Protein AF-A0AAJ0LDG7-F1 (afdb_monomer_lite)

Foldseek 3Di:
DVVVVVVVVVVVVVCVVVVVVPDPPVVVVVVVVVVVVVVPPPDDDDDDDDDDDPPPVVVVVVVVVVVVVVVVVVVVVVVVVVVVVVVVVVVVVVVVVVVVVVVVVVVVVVVVVVVVVVVVVVVVVVVVVVVVVVVVVVVVVVVVVVVPPPFQKWKDQPVQDQETHSDPPQPSCPPRPDMDIDGPVVSVVVPRDHDPSPD

Secondary structure (DSSP, 8-state):
-HHHHHHHHHHHHHHHHHHHHSS-HHHHHHHHHHHHHHHT-------------HHHHHHHHHHHHHHHHHHHHHHHHHHHHHHHHHHHHHHHHHHHHHHHHHHHHHHHHHHHHHHHHHHHHHHHHHHHHHHHHHHHHHHHHHHHHHHT--PPEEEE-TTT-SEEESSTT-GGGTT-S--EEEEHHHHHHTT-EE-TT--

Structure (mmCIF, N/CA/C/O backbone):
data_AF-A0AAJ0LDG7-F1
#
_entry.id   AF-A0AAJ0LDG7-F1
#
loop_
_atom_site.group_PDB
_atom_site.id
_atom_site.type_symbol
_atom_site.label_atom_id
_atom_site.label_alt_id
_atom_site.label_comp_id
_atom_site.label_asym_id
_atom_site.label_entity_id
_atom_site.label_seq_id
_atom_site.pdbx_PDB_ins_code
_atom_site.Cartn_x
_atom_site.Cartn_y
_atom_site.Cartn_z
_atom_site.occupancy
_atom_site.B_iso_or_equiv
_atom_site.auth_seq_id
_atom_site.auth_comp_id
_atom_site.auth_asym_id
_atom_site.auth_atom_id
_atom_site.pdbx_PDB_model_num
ATOM 1 N N . MET A 1 1 ? 41.766 9.014 -22.311 1.00 58.22 1 MET A N 1
ATOM 2 C CA . MET A 1 1 ? 42.727 9.410 -23.368 1.00 58.22 1 MET A CA 1
ATOM 3 C C . MET A 1 1 ? 42.114 9.631 -24.757 1.00 58.22 1 MET A C 1
ATOM 5 O O . MET A 1 1 ? 42.678 10.408 -25.512 1.00 58.22 1 MET A O 1
ATOM 9 N N . SER A 1 2 ? 40.955 9.052 -25.106 1.00 66.00 2 SER A N 1
ATOM 10 C CA . SER A 1 2 ? 40.401 9.176 -26.472 1.00 66.00 2 SER A CA 1
ATOM 11 C C . SER A 1 2 ? 39.744 10.529 -26.811 1.00 66.00 2 SER A C 1
ATOM 13 O O . SER A 1 2 ? 39.737 10.929 -27.970 1.00 66.00 2 SER A O 1
ATOM 15 N N . TYR A 1 3 ? 39.216 11.262 -25.822 1.00 67.06 3 TYR A N 1
ATOM 16 C CA . TYR A 1 3 ? 38.509 12.532 -26.063 1.00 67.06 3 TYR A CA 1
ATOM 17 C C . TYR A 1 3 ? 39.440 13.728 -26.307 1.00 67.06 3 TYR A C 1
ATOM 19 O O . TYR A 1 3 ? 39.071 14.655 -27.021 1.00 67.06 3 TYR A O 1
ATOM 27 N N . LEU A 1 4 ? 40.671 13.681 -25.786 1.00 63.28 4 LEU A N 1
ATOM 28 C CA . LEU A 1 4 ? 41.669 14.726 -26.026 1.00 63.28 4 LEU A CA 1
ATOM 29 C C . LEU A 1 4 ? 42.182 14.683 -27.475 1.00 63.28 4 LEU A C 1
ATOM 31 O O . LEU A 1 4 ? 42.276 15.721 -28.119 1.00 63.28 4 LEU A O 1
ATOM 35 N N . PHE A 1 5 ? 42.407 13.493 -28.040 1.00 60.84 5 PHE A N 1
ATOM 36 C CA . PHE A 1 5 ? 42.842 13.348 -29.436 1.00 60.84 5 PHE A CA 1
ATOM 37 C C . PHE A 1 5 ? 41.796 13.826 -30.455 1.00 60.84 5 PHE A C 1
ATOM 39 O O . PHE A 1 5 ? 42.147 14.468 -31.445 1.00 60.84 5 PHE A O 1
ATOM 46 N N . LEU A 1 6 ? 40.509 13.573 -30.197 1.00 60.91 6 LEU A N 1
ATOM 47 C CA . LEU A 1 6 ? 39.415 14.048 -31.052 1.00 60.91 6 LEU A CA 1
ATOM 48 C C . LEU A 1 6 ? 39.274 15.581 -31.016 1.00 60.91 6 LEU A C 1
ATOM 50 O O . LEU A 1 6 ? 39.004 16.191 -32.051 1.00 60.91 6 LEU A O 1
ATOM 54 N N . ALA A 1 7 ? 39.529 16.212 -29.865 1.00 62.94 7 ALA A N 1
ATOM 55 C CA . ALA A 1 7 ? 39.533 17.669 -29.738 1.00 62.94 7 ALA A CA 1
ATOM 56 C C . ALA A 1 7 ? 40.701 18.329 -30.503 1.00 62.94 7 ALA A C 1
ATOM 58 O O . ALA A 1 7 ? 40.502 19.344 -31.176 1.00 62.94 7 ALA A O 1
ATOM 59 N N . PHE A 1 8 ? 41.898 17.729 -30.481 1.00 62.69 8 PHE A N 1
ATOM 60 C CA . PHE A 1 8 ? 43.055 18.236 -31.234 1.00 62.69 8 PHE A CA 1
ATOM 61 C C . PHE A 1 8 ? 42.880 18.112 -32.757 1.00 62.69 8 PHE A C 1
ATOM 63 O O . PHE A 1 8 ? 43.176 19.059 -33.488 1.00 62.69 8 PHE A O 1
ATOM 70 N N . LEU A 1 9 ? 42.334 16.993 -33.245 1.00 66.44 9 LEU A N 1
ATOM 71 C CA . LEU A 1 9 ? 42.047 16.799 -34.675 1.00 66.44 9 LEU A CA 1
ATOM 72 C C . LEU A 1 9 ? 40.948 17.744 -35.184 1.00 66.44 9 LEU A C 1
ATOM 74 O O . LEU A 1 9 ? 41.062 18.288 -36.286 1.00 66.44 9 LEU A O 1
ATOM 78 N N . GLY A 1 10 ? 39.918 17.992 -34.367 1.00 68.56 10 GLY A N 1
ATOM 79 C CA . GLY A 1 10 ? 38.877 18.974 -34.674 1.00 68.56 10 GLY A CA 1
ATOM 80 C C . GLY A 1 10 ? 39.438 20.392 -34.804 1.00 68.56 10 GLY A C 1
ATOM 81 O O . GLY A 1 10 ? 39.165 21.075 -35.791 1.00 68.56 10 GLY A O 1
ATOM 82 N N . SER A 1 11 ? 40.291 20.811 -33.864 1.00 69.88 11 SER A N 1
ATOM 83 C CA . SER A 1 11 ? 40.918 22.141 -33.877 1.00 69.88 11 SER A CA 1
ATOM 84 C C . SER A 1 11 ? 41.863 22.347 -35.073 1.00 69.88 11 SER A C 1
ATOM 86 O O . SER A 1 11 ? 41.882 23.423 -35.680 1.00 69.88 11 SER A O 1
ATOM 88 N N . ALA A 1 12 ? 42.585 21.298 -35.486 1.00 68.31 12 ALA A N 1
ATOM 89 C CA . ALA A 1 12 ? 43.461 21.340 -36.657 1.00 68.31 12 ALA A CA 1
ATOM 90 C C . ALA A 1 12 ? 42.678 21.518 -37.972 1.00 68.31 12 ALA A C 1
ATOM 92 O O . ALA A 1 12 ? 43.058 22.339 -38.807 1.00 68.31 12 ALA A O 1
ATOM 93 N N . LEU A 1 13 ? 41.554 20.814 -38.143 1.00 69.81 13 LEU A N 1
ATOM 94 C CA . LEU A 1 13 ? 40.703 20.946 -39.334 1.00 69.81 13 LEU A CA 1
ATOM 95 C C . LEU A 1 13 ? 39.997 22.306 -39.395 1.00 69.81 13 LEU A C 1
ATOM 97 O O . LEU A 1 13 ? 39.923 22.918 -40.463 1.00 69.81 13 LEU A O 1
ATOM 101 N N . ILE A 1 14 ? 39.533 22.808 -38.250 1.00 70.00 14 ILE A N 1
ATOM 102 C CA . ILE A 1 14 ? 38.914 24.135 -38.142 1.00 70.00 14 ILE A CA 1
ATOM 103 C C . ILE A 1 14 ? 39.947 25.231 -38.446 1.00 70.00 14 ILE A C 1
ATOM 105 O O . ILE A 1 14 ? 39.653 26.148 -39.216 1.00 70.00 14 ILE A O 1
ATOM 109 N N . SER A 1 15 ? 41.181 25.093 -37.949 1.00 65.81 15 SER A N 1
ATOM 110 C CA . SER A 1 15 ? 42.282 26.012 -38.264 1.00 65.81 15 SER A CA 1
ATOM 111 C C . SER A 1 15 ? 42.657 25.981 -39.744 1.00 65.81 15 SER A C 1
ATOM 113 O O . SER A 1 15 ? 42.875 27.036 -40.328 1.00 65.81 15 SER A O 1
ATOM 115 N N . LEU A 1 16 ? 42.671 24.815 -40.395 1.00 64.94 16 LEU A N 1
ATOM 116 C CA . LEU A 1 16 ? 43.033 24.693 -41.814 1.00 64.94 16 LEU A CA 1
ATOM 117 C C . LEU A 1 16 ? 41.968 25.305 -42.742 1.00 64.94 16 LEU A C 1
ATOM 119 O O . LEU A 1 16 ? 42.293 25.959 -43.737 1.00 64.94 16 LEU A O 1
ATOM 123 N N . LEU A 1 17 ? 40.689 25.166 -42.377 1.00 65.44 17 LEU A N 1
ATOM 124 C CA . LEU A 1 17 ? 39.576 25.805 -43.081 1.00 65.44 17 LEU A CA 1
ATOM 125 C C . LEU A 1 17 ? 39.554 27.325 -42.869 1.00 65.44 17 LEU A C 1
ATOM 127 O O . LEU A 1 17 ? 39.289 28.073 -43.815 1.00 65.44 17 LEU A O 1
ATOM 131 N N . PHE A 1 18 ? 39.880 27.796 -41.664 1.00 60.97 18 PHE A N 1
ATOM 132 C CA . PHE A 1 18 ? 39.960 29.225 -41.359 1.00 60.97 18 PHE A CA 1
ATOM 133 C C . PHE A 1 18 ? 41.192 29.888 -42.003 1.00 60.97 18 PHE A C 1
ATOM 135 O O . PHE A 1 18 ? 41.088 30.963 -42.598 1.00 60.97 18 PHE A O 1
ATOM 142 N N . PHE A 1 19 ? 42.335 29.197 -42.008 1.00 59.41 19 PHE A N 1
ATOM 143 C CA . PHE A 1 19 ? 43.588 29.641 -42.628 1.00 59.41 19 PHE A CA 1
ATOM 144 C C . PHE A 1 19 ? 43.483 29.757 -44.158 1.00 59.41 19 PHE A C 1
ATOM 146 O O . PHE A 1 19 ? 44.056 30.666 -44.760 1.00 59.41 19 PHE A O 1
ATOM 153 N N . ASN A 1 20 ? 42.675 28.908 -44.803 1.00 60.66 20 ASN A N 1
ATOM 154 C CA . ASN A 1 20 ? 42.381 29.021 -46.237 1.00 60.66 20 ASN A CA 1
ATOM 155 C C . ASN A 1 20 ? 41.368 30.145 -46.565 1.00 60.66 20 ASN A C 1
ATOM 157 O O . ASN A 1 20 ? 41.272 30.599 -47.709 1.00 60.66 20 ASN A O 1
ATOM 161 N N . ARG A 1 21 ? 40.612 30.622 -45.566 1.00 60.22 21 ARG A N 1
ATOM 162 C CA . ARG A 1 21 ? 39.583 31.663 -45.726 1.00 60.22 21 ARG A CA 1
ATOM 163 C C . ARG A 1 21 ? 40.104 33.081 -45.473 1.00 60.22 21 ARG A C 1
ATOM 165 O O . ARG A 1 21 ? 39.554 34.018 -46.046 1.00 60.22 21 ARG A O 1
ATOM 172 N N . GLN A 1 22 ? 41.174 33.244 -44.690 1.00 60.12 22 GLN A N 1
ATOM 173 C CA . GLN A 1 22 ? 41.747 34.557 -44.348 1.00 60.12 22 GLN A CA 1
ATOM 174 C C . GLN A 1 22 ? 42.874 35.062 -45.265 1.00 60.12 22 GLN A C 1
ATOM 176 O O . GLN A 1 22 ? 43.330 36.192 -45.089 1.00 60.12 22 GLN A O 1
ATOM 181 N N . ARG A 1 23 ? 43.340 34.302 -46.267 1.00 58.81 23 ARG A N 1
ATOM 182 C CA . ARG A 1 23 ? 44.408 34.823 -47.139 1.00 58.81 23 ARG A CA 1
ATOM 183 C C . ARG A 1 23 ? 43.897 35.922 -48.087 1.00 58.81 23 ARG A C 1
ATOM 185 O O . ARG A 1 23 ? 42.944 35.693 -48.837 1.00 58.81 23 ARG A O 1
ATOM 192 N N . PRO A 1 24 ? 44.553 37.098 -48.131 1.00 63.94 24 PRO A N 1
ATOM 193 C CA . PRO A 1 24 ? 44.132 38.202 -48.985 1.00 63.94 24 PRO A CA 1
ATOM 194 C C . PRO A 1 24 ? 44.240 37.819 -50.467 1.00 63.94 24 PRO A C 1
ATOM 196 O O . PRO A 1 24 ? 45.143 37.082 -50.871 1.00 63.94 24 PRO A O 1
ATOM 199 N N . ARG A 1 25 ? 43.346 38.372 -51.303 1.00 61.12 25 ARG A N 1
ATOM 200 C CA . ARG A 1 25 ? 43.220 38.086 -52.754 1.00 61.12 25 ARG A CA 1
ATOM 201 C C . ARG A 1 25 ? 44.551 38.103 -53.527 1.00 61.12 25 ARG A C 1
ATOM 203 O O . ARG A 1 25 ? 44.680 37.405 -54.529 1.00 61.12 25 ARG A O 1
ATOM 210 N N . LYS A 1 26 ? 45.546 38.852 -53.042 1.00 62.56 26 LYS A N 1
ATOM 211 C CA . LYS A 1 26 ? 46.905 38.950 -53.599 1.00 62.56 26 LYS A CA 1
ATOM 212 C C . LYS A 1 26 ? 47.666 37.613 -53.539 1.00 62.56 26 LYS A C 1
ATOM 214 O O . LYS A 1 26 ? 48.297 37.230 -54.516 1.00 62.56 26 LYS A O 1
ATOM 219 N N . TRP A 1 27 ? 47.513 36.846 -52.457 1.00 61.78 27 TRP A N 1
ATOM 220 C CA . TRP A 1 27 ? 48.156 35.535 -52.288 1.00 61.78 27 TRP A CA 1
ATOM 221 C C . TRP A 1 27 ? 47.502 34.435 -53.124 1.00 61.78 27 TRP A C 1
ATOM 223 O O . TRP A 1 27 ? 48.198 33.544 -53.595 1.00 61.78 27 TRP A O 1
ATOM 233 N N . ARG A 1 28 ? 46.187 34.512 -53.376 1.00 66.25 28 ARG A N 1
ATOM 234 C CA . ARG A 1 28 ? 45.520 33.612 -54.334 1.00 66.25 28 ARG A CA 1
ATOM 235 C C . ARG A 1 28 ? 46.044 33.811 -55.756 1.00 66.25 28 ARG A C 1
ATOM 237 O O . ARG A 1 28 ? 46.232 32.829 -56.459 1.00 66.25 28 ARG A O 1
ATOM 244 N N . ARG A 1 29 ? 46.329 35.054 -56.163 1.00 69.88 29 ARG A N 1
ATOM 245 C CA . ARG A 1 29 ? 46.939 35.340 -57.474 1.00 69.88 29 ARG A CA 1
ATOM 246 C C . ARG A 1 29 ? 48.376 34.835 -57.552 1.00 69.88 29 ARG A C 1
ATOM 248 O O . ARG A 1 29 ? 48.713 34.194 -58.532 1.00 69.88 29 ARG A O 1
ATOM 255 N N . VAL A 1 30 ? 49.179 35.039 -56.506 1.00 70.12 30 VAL A N 1
ATOM 256 C CA . VAL A 1 30 ? 50.553 34.506 -56.441 1.00 70.12 30 VAL A CA 1
ATOM 257 C C . VAL A 1 30 ? 50.550 32.977 -56.517 1.00 70.12 30 VAL A C 1
ATOM 259 O O . VAL A 1 30 ? 51.335 32.406 -57.259 1.00 70.12 30 VAL A O 1
ATOM 262 N N . LEU A 1 31 ? 49.620 32.306 -55.833 1.00 69.06 31 LEU A N 1
ATOM 263 C CA . LEU A 1 31 ? 49.521 30.845 -55.847 1.00 69.06 31 LEU A CA 1
ATOM 264 C C . LEU A 1 31 ? 49.043 30.306 -57.210 1.00 69.06 31 LEU A C 1
ATOM 266 O O . LEU A 1 31 ? 49.554 29.293 -57.669 1.00 69.06 31 LEU A O 1
ATOM 270 N N . ILE A 1 32 ? 48.146 31.017 -57.903 1.00 71.62 32 ILE A N 1
ATOM 271 C CA . ILE A 1 32 ? 47.749 30.691 -59.285 1.00 71.62 32 ILE A CA 1
ATOM 272 C C . ILE A 1 32 ? 48.900 30.945 -60.271 1.00 71.62 32 ILE A C 1
ATOM 274 O O . ILE A 1 32 ? 49.104 30.131 -61.162 1.00 71.62 32 ILE A O 1
ATOM 278 N N . ILE A 1 33 ? 49.683 32.017 -60.102 1.00 71.81 33 ILE A N 1
ATOM 279 C CA . ILE A 1 33 ? 50.860 32.309 -60.940 1.00 71.81 33 ILE A CA 1
ATOM 280 C C . ILE A 1 33 ? 51.960 31.268 -60.708 1.00 71.81 33 ILE A C 1
ATOM 282 O O . ILE A 1 33 ? 52.558 30.807 -61.669 1.00 71.81 33 ILE A O 1
ATOM 286 N N . ILE A 1 34 ? 52.189 30.833 -59.467 1.00 70.75 34 ILE A N 1
ATOM 287 C CA . ILE A 1 34 ? 53.138 29.754 -59.154 1.00 70.75 34 ILE A CA 1
ATOM 288 C C . ILE A 1 34 ? 52.668 28.430 -59.769 1.00 70.75 34 ILE A C 1
ATOM 290 O O . ILE A 1 34 ? 53.467 27.736 -60.384 1.00 70.75 34 ILE A O 1
ATOM 294 N N . ILE A 1 35 ? 51.374 28.101 -59.691 1.00 68.94 35 ILE A N 1
ATOM 295 C CA . ILE A 1 35 ? 50.818 26.911 -60.359 1.00 68.94 35 ILE A CA 1
ATOM 296 C C . ILE A 1 35 ? 50.900 27.042 -61.890 1.00 68.94 35 ILE A C 1
ATOM 298 O O . ILE A 1 35 ? 51.172 26.053 -62.561 1.00 68.94 35 ILE A O 1
ATOM 302 N N . ALA A 1 36 ? 50.731 28.242 -62.452 1.00 65.44 36 ALA A N 1
ATOM 303 C CA . ALA A 1 36 ? 50.872 28.490 -63.886 1.00 65.44 36 ALA A CA 1
ATOM 304 C C . ALA A 1 36 ? 52.335 28.422 -64.355 1.00 65.44 36 ALA A C 1
ATOM 306 O O . ALA A 1 36 ? 52.587 27.897 -65.431 1.00 65.44 36 ALA A O 1
ATOM 307 N N . LEU A 1 37 ? 53.299 28.878 -63.548 1.00 61.59 37 LEU A N 1
ATOM 308 C CA . LEU A 1 37 ? 54.735 28.777 -63.834 1.00 61.59 37 LEU A CA 1
ATOM 309 C C . LEU A 1 37 ? 55.260 27.344 -63.667 1.00 61.59 37 LEU A C 1
ATOM 311 O O . LEU A 1 37 ? 56.107 26.918 -64.443 1.00 61.59 37 LEU A O 1
ATOM 315 N N . ILE A 1 38 ? 54.719 26.575 -62.717 1.00 58.50 38 ILE A N 1
ATOM 316 C CA . ILE A 1 38 ? 54.996 25.133 -62.592 1.00 58.50 38 ILE A CA 1
ATOM 317 C C . ILE A 1 38 ? 54.294 24.348 -63.719 1.00 58.50 38 ILE A C 1
ATOM 319 O O . ILE A 1 38 ? 54.830 23.356 -64.204 1.00 58.50 38 ILE A O 1
ATOM 323 N N . GLY A 1 39 ? 53.128 24.810 -64.189 1.00 52.62 39 GLY A N 1
ATOM 324 C CA . GLY A 1 39 ? 52.397 24.241 -65.330 1.00 52.62 39 GLY A CA 1
ATOM 325 C C . GLY A 1 39 ? 52.966 24.606 -66.710 1.00 52.62 39 GLY A C 1
ATOM 326 O O . GLY A 1 39 ? 52.692 23.905 -67.679 1.00 52.62 39 GLY A O 1
ATOM 327 N N . LEU A 1 40 ? 53.783 25.660 -66.799 1.00 54.34 40 LEU A N 1
ATOM 328 C CA . LEU A 1 40 ? 54.540 26.083 -67.984 1.00 54.34 40 LEU A CA 1
ATOM 329 C C . LEU A 1 40 ? 56.050 25.909 -67.759 1.00 54.34 40 LEU A C 1
ATOM 331 O O . LEU A 1 40 ? 56.857 26.757 -68.135 1.00 54.34 40 LEU A O 1
ATOM 335 N N . GLY A 1 41 ? 56.447 24.771 -67.185 1.00 46.19 41 GLY A N 1
ATOM 336 C CA . GLY A 1 41 ? 57.813 24.255 -67.279 1.00 46.19 41 GLY A CA 1
ATOM 337 C C . GLY A 1 41 ? 58.134 23.829 -68.715 1.00 46.19 41 GLY A C 1
ATOM 338 O O . GLY A 1 41 ? 58.287 22.645 -68.998 1.00 46.19 41 GLY A O 1
ATOM 339 N N . GLY A 1 42 ? 58.187 24.796 -69.633 1.00 48.06 42 GLY A N 1
ATOM 340 C CA . GLY A 1 42 ? 58.714 24.626 -70.978 1.00 48.06 42 GLY A CA 1
ATOM 341 C C . GLY A 1 42 ? 60.218 24.403 -70.899 1.00 48.06 42 GLY A C 1
ATOM 342 O O . GLY A 1 42 ? 60.997 25.351 -70.841 1.00 48.06 42 GLY A O 1
ATOM 343 N N . SER A 1 43 ? 60.625 23.137 -70.881 1.00 45.97 43 SER A N 1
ATOM 344 C CA . SER A 1 43 ? 62.003 22.736 -71.129 1.00 45.97 43 SER A CA 1
ATOM 345 C C . SER A 1 43 ? 62.375 23.100 -72.568 1.00 45.97 43 SER A C 1
ATOM 347 O O . SER A 1 43 ? 61.897 22.464 -73.511 1.00 45.97 43 SER A O 1
ATOM 349 N N . LEU A 1 44 ? 63.245 24.097 -72.746 1.00 52.97 44 LEU A N 1
ATOM 350 C CA . LEU A 1 44 ? 64.063 24.175 -73.951 1.00 52.97 44 LEU A CA 1
ATOM 351 C C . LEU A 1 44 ? 64.948 22.923 -73.990 1.00 52.97 44 LEU A C 1
ATOM 353 O O . LEU A 1 44 ? 65.797 22.727 -73.122 1.00 52.97 44 LEU A O 1
ATOM 357 N N . MET A 1 45 ? 64.743 22.086 -75.002 1.00 49.72 45 MET A N 1
ATOM 358 C CA . MET A 1 45 ? 65.670 21.030 -75.400 1.00 49.72 45 MET A CA 1
ATOM 359 C C . MET A 1 45 ? 66.015 21.229 -76.883 1.00 49.72 45 MET A C 1
ATOM 361 O O . MET A 1 45 ? 65.150 21.644 -77.659 1.00 49.72 45 MET A O 1
ATOM 365 N N . PRO A 1 46 ? 67.274 20.980 -77.281 1.00 51.16 46 PRO A N 1
ATOM 366 C CA . PRO A 1 46 ? 67.740 21.191 -78.642 1.00 51.16 46 PRO A CA 1
ATOM 367 C C . PRO A 1 46 ? 67.126 20.157 -79.592 1.00 51.16 46 PRO A C 1
ATOM 369 O O . PRO A 1 46 ? 66.938 18.991 -79.241 1.00 51.16 46 PRO A O 1
ATOM 372 N N . VAL A 1 47 ? 66.838 20.587 -80.822 1.00 45.50 47 VAL A N 1
ATOM 373 C CA . VAL A 1 47 ? 66.453 19.705 -81.928 1.00 45.50 47 VAL A CA 1
ATOM 374 C C . VAL A 1 47 ? 67.663 18.849 -82.297 1.00 45.50 47 VAL A C 1
ATOM 376 O O . VAL A 1 47 ? 68.544 19.273 -83.039 1.00 45.50 47 VAL A O 1
ATOM 379 N N . ALA A 1 48 ? 67.701 17.632 -81.760 1.00 43.12 48 ALA A N 1
ATOM 380 C CA . ALA A 1 48 ? 68.514 16.549 -82.286 1.00 43.12 48 ALA A CA 1
ATOM 381 C C . ALA A 1 48 ? 67.683 15.800 -83.335 1.00 43.12 48 ALA A C 1
ATOM 383 O O . ALA A 1 48 ? 66.757 15.051 -83.022 1.00 43.12 48 ALA A O 1
ATOM 384 N N . ALA A 1 49 ? 67.998 16.043 -84.604 1.00 50.09 49 ALA A N 1
ATOM 385 C CA . ALA A 1 49 ? 67.516 15.239 -85.711 1.00 50.09 49 ALA A CA 1
ATOM 386 C C . ALA A 1 49 ? 68.217 13.873 -85.687 1.00 50.09 49 ALA A C 1
ATOM 388 O O . ALA A 1 49 ? 69.423 13.823 -85.894 1.00 50.09 49 ALA A O 1
ATOM 389 N N . ALA A 1 50 ? 67.473 12.785 -85.448 1.00 44.25 50 ALA A N 1
ATOM 390 C CA . ALA A 1 50 ? 67.724 11.460 -86.034 1.00 44.25 50 ALA A CA 1
ATOM 391 C C . ALA A 1 50 ? 66.720 10.395 -85.542 1.00 44.25 50 ALA A C 1
ATOM 393 O O . ALA A 1 50 ? 66.732 9.971 -84.395 1.00 44.25 50 ALA A O 1
ATOM 394 N N . ASN A 1 51 ? 65.941 9.903 -86.506 1.00 48.69 51 ASN A N 1
ATOM 395 C CA . ASN A 1 51 ? 65.696 8.484 -86.784 1.00 48.6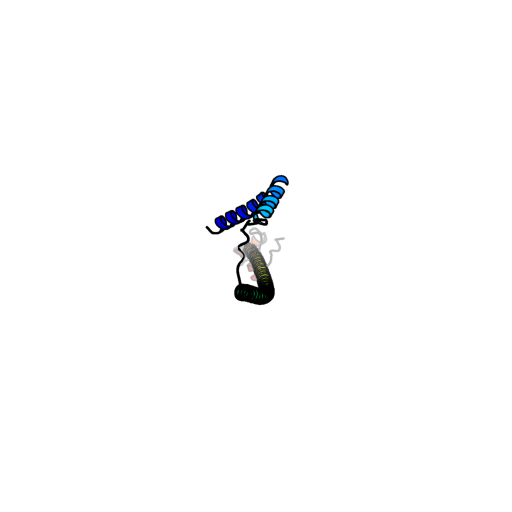9 51 ASN A CA 1
ATOM 396 C C . ASN A 1 51 ? 64.799 7.629 -85.845 1.00 48.69 51 ASN A C 1
ATOM 398 O O . ASN A 1 51 ? 65.169 7.217 -84.754 1.00 48.69 51 ASN A O 1
ATOM 402 N N . SER A 1 52 ? 63.624 7.280 -86.388 1.00 50.62 52 SER A N 1
ATOM 403 C CA . SER A 1 52 ? 62.882 6.016 -86.227 1.00 50.62 52 SER A CA 1
ATOM 404 C C . SER A 1 52 ? 62.822 5.357 -84.835 1.00 50.62 52 SER A C 1
ATOM 406 O O . SER A 1 52 ? 63.580 4.442 -84.521 1.00 50.62 52 SER A O 1
ATOM 408 N N . LYS A 1 53 ? 61.810 5.724 -84.029 1.00 52.22 53 LYS A N 1
ATOM 409 C CA . LYS A 1 53 ? 61.251 4.846 -82.972 1.00 52.22 53 LYS A CA 1
ATOM 410 C C . LYS A 1 53 ? 59.802 5.202 -82.596 1.00 52.22 53 LYS A C 1
ATOM 412 O O . LYS A 1 53 ? 59.436 5.315 -81.431 1.00 52.22 53 LYS A O 1
ATOM 417 N N . LYS A 1 54 ? 58.934 5.356 -83.600 1.00 46.94 54 LYS A N 1
ATOM 418 C CA . LYS A 1 54 ? 57.507 5.710 -83.423 1.00 46.94 54 LYS A CA 1
ATOM 419 C C . LYS A 1 54 ? 56.656 4.585 -82.799 1.00 46.94 54 LYS A C 1
ATOM 421 O O . LYS A 1 54 ? 55.530 4.821 -82.377 1.00 46.94 54 LYS A O 1
ATOM 426 N N . THR A 1 55 ? 57.191 3.370 -82.694 1.00 51.06 55 THR A N 1
ATOM 427 C CA . THR A 1 55 ? 56.451 2.171 -82.263 1.00 51.06 55 THR A CA 1
ATOM 428 C C . THR A 1 55 ? 56.572 1.846 -80.771 1.00 51.06 55 THR A C 1
ATOM 430 O O 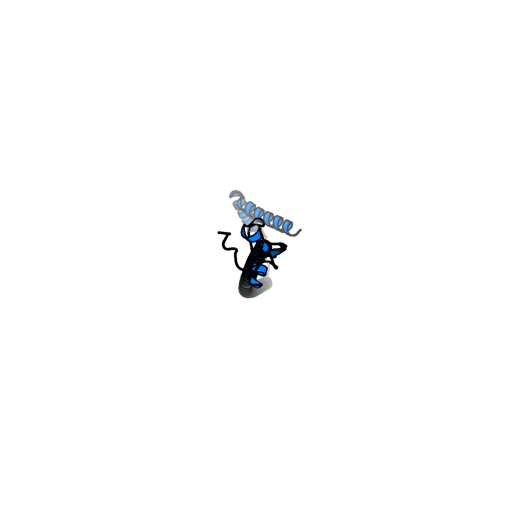. THR A 1 55 ? 55.731 1.116 -80.264 1.00 51.06 55 THR A O 1
ATOM 433 N N . SER A 1 56 ? 57.563 2.380 -80.040 1.00 51.12 56 SER A N 1
ATOM 434 C CA . SER A 1 56 ? 57.790 1.995 -78.630 1.00 51.12 56 SER A CA 1
ATOM 435 C C . SER A 1 56 ? 57.158 2.945 -77.603 1.00 51.12 56 SER A C 1
ATOM 437 O O . SER A 1 56 ? 56.732 2.475 -76.556 1.00 51.12 56 SER A O 1
ATOM 439 N N . GLN A 1 57 ? 57.034 4.248 -77.892 1.00 51.88 57 GLN A N 1
ATOM 440 C CA . GLN A 1 57 ? 56.329 5.197 -77.008 1.00 51.88 57 GLN A CA 1
ATOM 441 C C . GLN A 1 57 ? 54.806 5.008 -77.053 1.00 51.88 57 GLN A C 1
ATOM 443 O O . GLN A 1 57 ? 54.164 4.935 -76.011 1.00 51.88 57 GLN A O 1
ATOM 448 N N . HIS A 1 58 ? 54.233 4.782 -78.242 1.00 52.25 58 HIS A N 1
ATOM 449 C CA . HIS A 1 58 ? 52.791 4.564 -78.390 1.00 52.25 58 HIS A CA 1
ATOM 450 C C . HIS A 1 58 ? 52.284 3.338 -77.604 1.00 52.25 58 HIS A C 1
ATOM 452 O O . HIS A 1 58 ? 51.181 3.358 -77.066 1.00 52.25 58 HIS A O 1
ATOM 458 N N . GLN A 1 59 ? 53.095 2.281 -77.479 1.00 56.09 59 GLN A N 1
ATOM 459 C CA . GLN A 1 59 ? 52.720 1.089 -76.709 1.00 56.09 59 GLN A CA 1
ATOM 460 C C . GLN A 1 59 ? 52.751 1.305 -75.186 1.00 56.09 59 GLN A C 1
ATOM 462 O O . GLN A 1 59 ? 51.974 0.664 -74.476 1.00 56.09 59 GLN A O 1
ATOM 467 N N . VAL A 1 60 ? 53.600 2.206 -74.678 1.00 58.81 60 VAL A N 1
ATOM 468 C CA . VAL A 1 60 ? 53.652 2.547 -73.245 1.00 58.81 60 VAL A CA 1
ATOM 469 C C . VAL A 1 60 ? 52.440 3.404 -72.863 1.00 58.81 60 VAL A C 1
ATOM 471 O O . VAL A 1 60 ? 51.713 3.033 -71.940 1.00 58.81 60 VAL A O 1
ATOM 474 N N . ASP A 1 61 ? 52.117 4.430 -73.655 1.00 61.31 61 ASP A N 1
ATOM 475 C CA . ASP A 1 61 ? 50.958 5.308 -73.416 1.00 61.31 61 ASP A CA 1
ATOM 476 C C . ASP A 1 61 ? 49.617 4.555 -73.508 1.00 61.31 61 ASP A C 1
ATOM 478 O O . ASP A 1 61 ? 48.690 4.778 -72.723 1.00 61.31 61 ASP A O 1
ATOM 482 N N . VAL A 1 62 ? 49.501 3.603 -74.445 1.00 63.19 62 VAL A N 1
ATOM 483 C CA . VAL A 1 62 ? 48.309 2.746 -74.573 1.00 63.19 62 VAL A CA 1
ATOM 484 C C . VAL A 1 62 ? 48.160 1.822 -73.358 1.00 63.19 62 VAL A C 1
ATOM 486 O O . VAL A 1 62 ? 47.036 1.593 -72.895 1.00 63.19 62 VAL A O 1
ATOM 489 N N . ARG A 1 63 ? 49.267 1.312 -72.800 1.00 65.88 63 ARG A N 1
ATOM 490 C CA . ARG A 1 63 ? 49.250 0.429 -71.623 1.00 65.88 63 ARG A CA 1
ATOM 491 C C . ARG A 1 63 ? 48.912 1.191 -70.342 1.00 65.88 63 ARG A C 1
ATOM 493 O O . ARG A 1 63 ? 48.096 0.697 -69.564 1.00 65.88 63 ARG A O 1
ATOM 500 N N . GLU A 1 64 ? 49.453 2.393 -70.158 1.00 66.69 64 GLU A N 1
ATOM 501 C CA . GLU A 1 64 ? 49.121 3.268 -69.025 1.00 66.69 64 GLU A CA 1
ATOM 502 C C . GLU A 1 64 ? 47.667 3.747 -69.074 1.00 66.69 64 GLU A C 1
ATOM 504 O O . GLU A 1 64 ? 46.953 3.656 -68.073 1.00 66.69 64 GLU A O 1
ATOM 509 N N . ASN A 1 65 ? 47.164 4.149 -70.245 1.00 70.56 65 ASN A N 1
ATOM 510 C CA . ASN A 1 65 ? 45.760 4.540 -70.405 1.00 70.56 65 ASN A CA 1
ATOM 511 C C . ASN A 1 65 ? 44.812 3.347 -70.164 1.00 70.56 65 ASN A C 1
ATOM 513 O O . ASN A 1 65 ? 43.779 3.482 -69.503 1.00 70.56 65 ASN A O 1
ATOM 517 N N . LYS A 1 66 ? 45.183 2.139 -70.613 1.00 71.75 66 LYS A N 1
ATOM 518 C CA . LYS A 1 66 ? 44.427 0.908 -70.322 1.00 71.75 66 LYS A CA 1
ATOM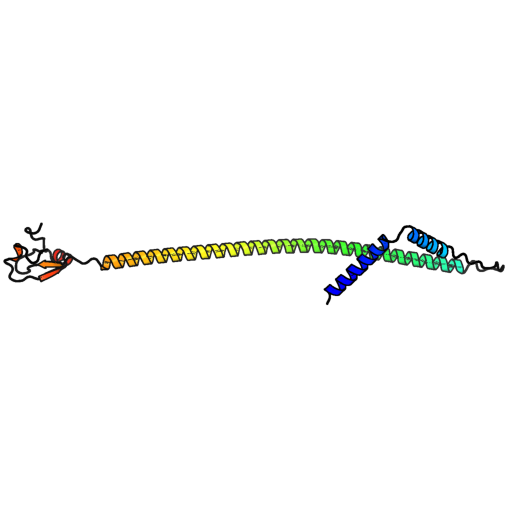 519 C C . LYS A 1 66 ? 44.441 0.565 -68.827 1.00 71.75 66 LYS A C 1
ATOM 521 O O . LYS A 1 66 ? 43.392 0.209 -68.289 1.00 71.75 66 LYS A O 1
ATOM 526 N N . ALA A 1 67 ? 45.575 0.722 -68.143 1.00 71.56 67 ALA A N 1
ATOM 527 C CA . ALA A 1 67 ? 45.691 0.505 -66.700 1.00 71.56 67 ALA A CA 1
ATOM 528 C C . ALA A 1 67 ? 44.897 1.547 -65.886 1.00 71.56 67 ALA A C 1
ATOM 530 O O . ALA A 1 67 ? 44.168 1.182 -64.964 1.00 71.56 67 ALA A O 1
ATOM 531 N N . ALA A 1 68 ? 44.938 2.827 -66.266 1.00 71.44 68 ALA A N 1
ATOM 532 C CA . ALA A 1 68 ? 44.157 3.892 -65.633 1.00 71.44 68 ALA A CA 1
ATOM 533 C C . ALA A 1 68 ? 42.637 3.694 -65.813 1.00 71.44 68 ALA A C 1
ATOM 535 O O . ALA A 1 68 ? 41.848 3.885 -64.879 1.00 71.44 68 ALA A O 1
ATOM 536 N N . ARG A 1 69 ? 42.203 3.235 -66.995 1.00 74.31 69 ARG A N 1
ATOM 537 C CA . ARG A 1 69 ? 40.802 2.857 -67.256 1.00 74.31 69 ARG A CA 1
ATOM 538 C C . ARG A 1 69 ? 40.377 1.623 -66.453 1.00 74.31 69 ARG A C 1
ATOM 540 O O . ARG A 1 69 ? 39.287 1.622 -65.885 1.00 74.31 69 ARG A O 1
ATOM 547 N N . ALA A 1 70 ? 41.238 0.610 -66.335 1.00 72.19 70 ALA A N 1
ATOM 548 C CA . ALA A 1 70 ? 40.975 -0.561 -65.498 1.00 72.19 70 ALA A CA 1
ATOM 549 C C . ALA A 1 70 ? 40.829 -0.172 -64.014 1.00 72.19 70 ALA A C 1
ATOM 551 O O . ALA A 1 70 ? 39.819 -0.510 -63.394 1.00 72.19 70 ALA A O 1
ATOM 552 N N . ASN A 1 71 ? 41.751 0.637 -63.484 1.00 78.75 71 ASN A N 1
ATOM 553 C CA . ASN A 1 71 ? 41.726 1.106 -62.096 1.00 78.75 71 ASN A CA 1
ATOM 554 C C . ASN A 1 71 ? 40.510 1.994 -61.786 1.00 78.75 71 ASN A C 1
ATOM 556 O O . ASN A 1 71 ? 39.848 1.805 -60.766 1.00 78.75 71 ASN A O 1
ATOM 560 N N . SER A 1 72 ? 40.141 2.913 -62.683 1.00 77.88 72 SER A N 1
ATOM 561 C CA . SER A 1 72 ? 38.937 3.742 -62.506 1.00 77.88 72 SER A CA 1
ATOM 562 C C . SER A 1 72 ? 37.636 2.933 -62.599 1.00 77.88 72 SER A C 1
ATOM 564 O O . SER A 1 72 ? 36.681 3.217 -61.874 1.00 77.88 72 SER A O 1
ATOM 566 N N . SER A 1 73 ? 37.591 1.888 -63.434 1.00 82.62 73 SER A N 1
ATOM 567 C CA . SER A 1 73 ? 36.445 0.970 -63.496 1.00 82.62 73 SER A CA 1
ATOM 568 C C . SER A 1 73 ? 36.322 0.093 -62.239 1.00 82.62 73 SER A C 1
ATOM 570 O O . SER A 1 73 ? 35.209 -0.122 -61.755 1.00 82.62 73 SER A O 1
ATOM 572 N N . ALA A 1 74 ? 37.447 -0.347 -61.663 1.00 86.25 74 ALA A N 1
ATOM 573 C CA . ALA A 1 74 ? 37.486 -1.108 -60.416 1.00 86.25 74 ALA A CA 1
ATOM 574 C C . ALA A 1 74 ? 37.038 -0.254 -59.216 1.00 86.25 74 ALA A C 1
ATOM 576 O O . ALA A 1 74 ? 36.180 -0.685 -58.445 1.00 86.25 74 ALA A O 1
ATOM 577 N N . LEU A 1 75 ? 37.521 0.991 -59.116 1.00 83.44 75 LEU A N 1
ATOM 578 C CA . LEU A 1 75 ? 37.087 1.958 -58.099 1.00 83.44 75 LEU A CA 1
ATOM 579 C C . LEU A 1 75 ? 35.588 2.274 -58.19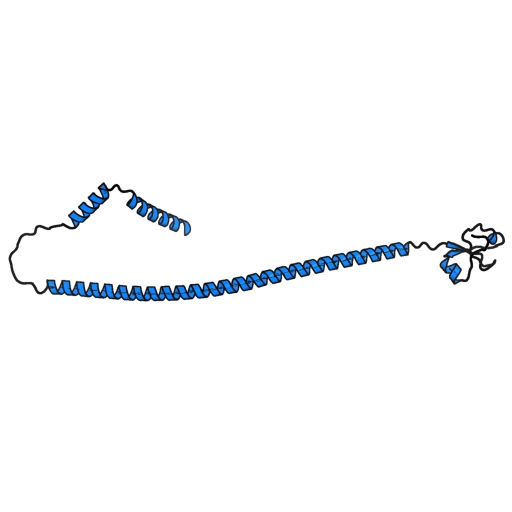4 1.00 83.44 75 LEU A C 1
ATOM 581 O O . LEU A 1 75 ? 34.902 2.307 -57.174 1.00 83.44 75 LEU A O 1
ATOM 585 N N . LYS A 1 76 ? 35.041 2.444 -59.408 1.00 86.88 76 LYS A N 1
ATOM 586 C CA . LYS A 1 76 ? 33.592 2.643 -59.603 1.00 86.88 76 LYS A CA 1
ATOM 587 C C . LYS A 1 76 ? 32.770 1.447 -59.119 1.00 86.88 76 LYS A C 1
ATOM 589 O O . LYS A 1 76 ? 31.735 1.649 -58.487 1.00 86.88 76 LYS A O 1
ATOM 594 N N . LYS A 1 77 ? 33.231 0.216 -59.372 1.00 88.12 77 LYS A N 1
ATOM 595 C CA . LYS A 1 77 ? 32.572 -1.002 -58.869 1.00 88.12 77 LYS A CA 1
ATOM 596 C C . LYS A 1 77 ? 32.615 -1.079 -57.341 1.00 88.12 77 LYS A C 1
ATOM 598 O O . LYS A 1 77 ? 31.579 -1.322 -56.734 1.00 88.12 77 LYS A O 1
ATOM 603 N N . GLN A 1 78 ? 33.763 -0.795 -56.721 1.00 89.00 78 GLN A N 1
ATOM 604 C CA . GLN A 1 78 ? 33.894 -0.762 -55.257 1.00 89.00 78 GLN A CA 1
ATOM 605 C C . GLN A 1 78 ? 33.019 0.321 -54.608 1.00 89.00 78 GLN A C 1
ATOM 607 O O . GLN A 1 78 ? 32.413 0.100 -53.563 1.00 89.00 78 GLN A O 1
ATOM 612 N N . LEU A 1 79 ? 32.905 1.495 -55.230 1.00 87.94 79 LEU A N 1
ATOM 613 C CA . LEU A 1 79 ? 32.064 2.573 -54.711 1.00 87.94 79 LEU A CA 1
ATOM 614 C C . LEU A 1 79 ? 30.571 2.225 -54.825 1.00 87.94 79 LEU A C 1
ATOM 616 O O . LEU A 1 79 ? 29.790 2.542 -53.927 1.00 87.94 79 LEU A O 1
ATOM 620 N N . ALA A 1 80 ? 30.177 1.511 -55.885 1.00 88.75 80 ALA A N 1
ATOM 621 C CA . ALA A 1 80 ? 28.822 0.990 -56.035 1.00 88.75 80 ALA A CA 1
ATOM 622 C C . ALA A 1 80 ? 28.485 -0.071 -54.971 1.00 88.75 80 ALA A C 1
ATOM 624 O O . ALA A 1 80 ? 27.433 0.042 -54.340 1.00 88.75 80 ALA A O 1
ATOM 625 N N . THR A 1 81 ? 29.379 -1.035 -54.705 1.00 91.81 81 THR A N 1
ATOM 626 C CA . THR A 1 81 ? 29.154 -2.058 -53.664 1.00 91.81 81 THR A CA 1
ATOM 627 C C . THR A 1 81 ? 29.092 -1.443 -52.266 1.00 91.81 81 THR A C 1
ATOM 629 O O . THR A 1 81 ? 28.186 -1.746 -51.490 1.00 91.81 81 THR A O 1
ATOM 632 N N . LYS A 1 82 ? 29.971 -0.482 -51.963 1.00 94.06 82 LYS A N 1
ATOM 633 C CA . LYS A 1 82 ? 29.937 0.245 -50.686 1.00 94.06 82 LYS A CA 1
ATOM 634 C C . LYS A 1 82 ? 28.669 1.080 -50.518 1.00 94.06 82 LYS A C 1
ATOM 636 O O . LYS A 1 82 ? 28.120 1.138 -49.421 1.00 94.06 82 LYS A O 1
ATOM 641 N N . LYS A 1 83 ? 28.143 1.674 -51.595 1.00 91.75 83 LYS A N 1
ATOM 642 C CA . LYS A 1 83 ? 26.861 2.396 -51.561 1.00 91.75 83 LYS A CA 1
ATOM 643 C C . LYS A 1 83 ? 25.679 1.454 -51.300 1.00 91.75 83 LYS A C 1
ATOM 645 O O . LYS A 1 83 ? 24.765 1.822 -50.560 1.00 91.75 83 LYS A O 1
ATOM 650 N N . THR A 1 84 ? 25.695 0.244 -51.863 1.00 91.31 84 THR A N 1
ATOM 651 C CA . THR A 1 84 ? 24.659 -0.765 -51.588 1.00 91.31 84 THR A CA 1
ATOM 652 C C . THR A 1 84 ? 24.747 -1.310 -50.164 1.00 91.31 84 THR A C 1
ATOM 654 O O . THR A 1 84 ? 23.718 -1.377 -49.495 1.00 91.31 84 THR A O 1
ATOM 657 N N . GLU A 1 85 ? 25.952 -1.602 -49.664 1.00 94.06 85 GLU A N 1
ATOM 658 C CA . GLU A 1 85 ? 26.186 -2.017 -48.272 1.00 94.06 85 GLU A CA 1
ATOM 659 C C . GLU A 1 85 ? 25.714 -0.934 -47.293 1.00 94.06 85 GLU A C 1
ATOM 661 O O . GLU A 1 85 ? 24.942 -1.217 -46.379 1.00 94.06 85 GLU A O 1
ATOM 666 N N . ALA A 1 86 ? 26.077 0.332 -47.530 1.00 90.81 86 ALA A N 1
ATOM 667 C CA . ALA A 1 86 ? 25.631 1.453 -46.705 1.00 90.81 86 ALA A CA 1
ATOM 668 C C . ALA A 1 86 ? 24.099 1.601 -46.700 1.00 90.81 86 ALA A C 1
ATOM 670 O O . ALA A 1 86 ? 23.501 1.841 -45.649 1.00 90.81 86 ALA A O 1
ATOM 671 N N . SER A 1 87 ? 23.434 1.415 -47.847 1.00 91.25 87 SER A N 1
ATOM 672 C CA . SER A 1 87 ? 21.967 1.445 -47.925 1.00 91.25 87 SER A CA 1
ATOM 673 C C . SER A 1 87 ? 21.318 0.294 -47.147 1.00 91.25 87 SER A C 1
ATOM 675 O O . SER A 1 87 ? 20.333 0.517 -46.438 1.00 91.25 87 SER A O 1
ATOM 677 N N . GLN A 1 88 ? 21.873 -0.920 -47.230 1.00 94.56 88 GLN A N 1
ATOM 678 C CA . GLN A 1 88 ? 21.377 -2.076 -46.477 1.00 94.56 88 GLN A CA 1
ATOM 679 C C . GLN A 1 88 ? 21.566 -1.893 -44.969 1.00 94.56 88 GLN A C 1
ATOM 681 O O . GLN A 1 88 ? 20.608 -2.064 -44.214 1.00 94.56 88 GLN A O 1
ATOM 686 N N . LEU A 1 89 ? 22.747 -1.443 -44.538 1.00 94.25 89 LEU A N 1
ATOM 687 C CA . LEU A 1 89 ? 23.026 -1.131 -43.136 1.00 94.25 89 LEU A CA 1
ATOM 688 C C . LEU A 1 89 ? 22.090 -0.038 -42.610 1.00 94.25 89 LEU A C 1
ATOM 690 O O . LEU A 1 89 ? 21.543 -0.171 -41.520 1.00 94.25 89 LEU A O 1
ATOM 694 N N . THR A 1 90 ? 21.812 0.999 -43.405 1.00 94.19 90 THR A N 1
ATOM 695 C CA . THR A 1 90 ? 20.871 2.063 -43.014 1.00 94.19 90 THR A CA 1
ATOM 696 C C . THR A 1 90 ? 19.454 1.518 -42.811 1.00 94.19 90 THR A C 1
ATOM 698 O O . THR A 1 90 ? 18.793 1.857 -41.829 1.00 94.19 90 THR A O 1
ATOM 701 N N . LYS A 1 91 ? 18.984 0.627 -43.698 1.00 95.94 91 LYS A N 1
ATOM 702 C CA . LYS A 1 91 ? 17.679 -0.041 -43.545 1.00 95.94 91 LYS A CA 1
ATOM 703 C C . LYS A 1 91 ? 17.646 -0.936 -42.305 1.00 95.94 91 LYS A C 1
ATOM 705 O O . LYS A 1 91 ? 16.660 -0.913 -41.567 1.00 95.94 91 LYS A O 1
ATOM 710 N N . GLN A 1 92 ? 18.722 -1.677 -42.043 1.00 95.38 92 GLN A N 1
ATOM 711 C CA . GLN A 1 92 ? 18.825 -2.551 -40.878 1.00 95.38 92 GLN A CA 1
ATOM 712 C C . GLN A 1 92 ? 18.828 -1.746 -39.572 1.00 95.38 92 GLN A C 1
ATOM 714 O O . GLN A 1 92 ? 18.034 -2.043 -38.682 1.00 95.38 92 GLN A O 1
ATOM 719 N N . VAL A 1 93 ? 19.616 -0.671 -39.485 1.00 96.25 93 VAL A N 1
ATOM 720 C CA . VAL A 1 93 ? 19.643 0.233 -38.323 1.00 96.25 93 VAL A CA 1
ATOM 721 C C . VAL A 1 93 ? 18.282 0.899 -38.110 1.00 96.25 93 VAL A C 1
ATOM 723 O O . VAL A 1 93 ? 17.800 0.950 -36.980 1.00 96.25 93 VAL A O 1
ATOM 726 N N . ALA A 1 94 ? 17.604 1.335 -39.176 1.00 95.50 94 ALA A N 1
ATOM 727 C CA . ALA A 1 94 ? 16.253 1.885 -39.068 1.00 95.50 94 ALA A CA 1
ATOM 728 C C . ALA A 1 94 ? 15.241 0.845 -38.550 1.00 95.50 94 ALA A C 1
ATOM 730 O O . ALA A 1 94 ? 14.390 1.174 -37.721 1.00 95.50 94 ALA A O 1
ATOM 731 N N . SER A 1 95 ? 15.342 -0.413 -38.994 1.00 94.06 95 SER A N 1
ATOM 732 C CA . SER A 1 95 ? 14.486 -1.502 -38.506 1.00 94.06 95 SER A CA 1
ATOM 733 C C . SER A 1 95 ? 14.758 -1.838 -37.034 1.00 94.06 95 SER A C 1
ATOM 735 O O . SER A 1 95 ? 13.817 -1.885 -36.242 1.00 94.06 95 SER A O 1
ATOM 737 N N . GLN A 1 96 ? 16.027 -1.958 -36.630 1.00 95.06 96 GLN A N 1
ATOM 738 C CA . GLN A 1 96 ? 16.406 -2.217 -35.240 1.00 95.06 96 GLN A CA 1
ATOM 739 C C . GLN A 1 96 ? 16.018 -1.053 -34.324 1.00 95.06 96 GLN A C 1
ATOM 741 O O . GLN A 1 96 ? 15.455 -1.279 -33.259 1.00 95.06 96 GLN A O 1
ATOM 746 N N . SER A 1 97 ? 16.213 0.195 -34.762 1.00 94.44 97 SER A N 1
ATOM 747 C CA . SER A 1 97 ? 15.787 1.387 -34.019 1.00 94.44 97 SER A CA 1
ATOM 748 C C . SER A 1 97 ? 14.277 1.387 -33.751 1.00 94.44 97 SER A C 1
ATOM 750 O O . SER A 1 97 ? 13.841 1.695 -32.640 1.00 94.44 97 SER A O 1
ATOM 752 N N . ARG A 1 98 ? 13.459 0.969 -34.730 1.00 95.94 98 ARG A N 1
ATOM 753 C CA . ARG A 1 98 ? 12.006 0.816 -34.541 1.00 95.94 98 ARG A CA 1
ATOM 754 C C . ARG A 1 98 ? 11.668 -0.274 -33.525 1.00 95.94 98 ARG A C 1
ATOM 756 O O . ARG A 1 98 ? 10.776 -0.060 -32.705 1.00 95.94 98 ARG A O 1
ATOM 763 N N . LEU A 1 99 ? 12.369 -1.408 -33.556 1.00 96.12 99 LEU A N 1
ATOM 764 C CA . LEU A 1 99 ? 12.164 -2.500 -32.599 1.00 96.12 99 LEU A CA 1
ATOM 765 C C . LEU A 1 99 ? 12.554 -2.086 -31.178 1.00 96.12 99 LEU A C 1
ATOM 767 O O . LEU A 1 99 ? 11.746 -2.253 -30.269 1.00 96.12 99 LEU A O 1
ATOM 771 N N . VAL A 1 100 ? 13.721 -1.462 -31.000 1.00 96.19 100 VAL A N 1
ATOM 772 C CA . VAL A 1 100 ? 14.176 -0.943 -29.700 1.00 96.19 100 VAL A CA 1
ATOM 773 C C . VAL A 1 100 ? 13.190 0.093 -29.167 1.00 96.19 100 VAL A C 1
ATOM 775 O O . VAL A 1 100 ? 12.758 -0.012 -28.024 1.00 96.19 100 VAL A O 1
ATOM 778 N N . LYS A 1 101 ? 12.731 1.035 -30.002 1.00 96.75 101 LYS A N 1
ATOM 779 C CA . LYS A 1 101 ? 11.732 2.034 -29.589 1.00 96.75 101 LYS A CA 1
ATOM 780 C C . LYS A 1 101 ? 10.397 1.395 -29.195 1.00 96.75 101 LYS A C 1
ATOM 782 O O . LYS A 1 101 ? 9.746 1.871 -28.267 1.00 96.75 101 LYS A O 1
ATOM 787 N N . LYS A 1 102 ? 9.971 0.328 -29.881 1.00 96.12 102 LYS A N 1
ATOM 788 C CA . LYS A 1 102 ? 8.753 -0.421 -29.531 1.00 96.12 102 LYS A CA 1
ATOM 789 C C . LYS A 1 102 ? 8.922 -1.161 -28.202 1.00 96.12 102 LYS A C 1
ATOM 791 O O . LYS A 1 102 ? 8.028 -1.079 -27.366 1.00 96.12 102 LYS A O 1
ATOM 796 N N . GLN A 1 103 ? 10.059 -1.824 -27.995 1.00 94.50 103 GLN A N 1
ATOM 797 C CA . GLN A 1 103 ? 10.369 -2.521 -26.745 1.00 94.50 103 GLN A CA 1
ATOM 798 C C . GLN A 1 103 ? 10.471 -1.550 -25.567 1.00 94.50 103 GLN A C 1
ATOM 800 O O . GLN A 1 103 ? 9.843 -1.793 -24.547 1.00 94.50 103 GLN A O 1
ATOM 805 N N . GLN A 1 104 ? 11.154 -0.415 -25.734 1.00 94.62 104 GLN A N 1
ATOM 806 C CA . GLN A 1 104 ? 11.258 0.623 -24.704 1.00 94.62 104 GLN A CA 1
ATOM 807 C C . GLN A 1 104 ? 9.893 1.193 -24.313 1.00 94.62 104 GLN A C 1
ATOM 809 O O . GLN A 1 104 ? 9.612 1.369 -23.134 1.00 94.62 104 GLN A O 1
ATOM 814 N N . LYS A 1 105 ? 9.011 1.451 -25.287 1.00 95.56 105 LYS A N 1
ATOM 815 C CA . LYS A 1 105 ? 7.644 1.905 -24.994 1.00 95.56 105 LYS A CA 1
ATOM 816 C C . LYS A 1 105 ? 6.822 0.844 -24.265 1.00 95.56 105 LYS A C 1
ATOM 818 O O . LYS A 1 105 ? 6.060 1.191 -23.370 1.00 95.56 105 LYS A O 1
ATOM 823 N N . ALA A 1 106 ? 6.967 -0.426 -24.643 1.00 93.81 106 ALA A N 1
ATOM 824 C CA . ALA A 1 106 ? 6.286 -1.526 -23.970 1.00 93.81 106 ALA A CA 1
ATOM 825 C C . ALA A 1 106 ? 6.792 -1.697 -22.528 1.00 93.81 106 ALA A C 1
ATOM 827 O O . ALA A 1 106 ? 5.980 -1.760 -21.612 1.00 93.81 106 ALA A O 1
ATOM 828 N N . SER A 1 107 ? 8.113 -1.682 -22.314 1.00 94.75 107 SER A N 1
ATOM 829 C CA . SER A 1 107 ? 8.703 -1.777 -20.976 1.00 94.75 107 SER A CA 1
ATOM 830 C C . SER A 1 107 ? 8.348 -0.575 -20.107 1.00 94.75 107 SER A C 1
ATOM 832 O O . SER A 1 107 ? 8.062 -0.744 -18.931 1.00 94.75 107 SER A O 1
ATOM 834 N N . GLU A 1 108 ? 8.328 0.633 -20.674 1.00 95.38 108 GLU A N 1
ATOM 835 C CA . GLU A 1 108 ? 7.938 1.834 -19.934 1.00 95.38 108 GLU A CA 1
ATOM 836 C C . GLU A 1 108 ? 6.461 1.783 -19.534 1.00 95.38 108 GLU A C 1
ATOM 838 O O . GLU A 1 108 ? 6.130 2.012 -18.376 1.00 95.38 108 GLU A O 1
ATOM 843 N N . SER A 1 109 ? 5.572 1.393 -20.455 1.00 95.25 109 SER A N 1
ATOM 844 C CA . SER A 1 109 ? 4.153 1.212 -20.136 1.00 95.25 109 SER A CA 1
ATOM 845 C C . SER A 1 109 ? 3.937 0.169 -19.039 1.00 95.25 109 SER A C 1
ATOM 847 O O . SER A 1 109 ? 3.040 0.344 -18.216 1.00 95.25 109 SER A O 1
ATOM 849 N N . GLU A 1 110 ? 4.726 -0.904 -19.026 1.00 94.94 110 GLU A N 1
ATOM 850 C CA . GLU A 1 110 ? 4.638 -1.936 -17.995 1.00 94.94 110 GLU A CA 1
ATOM 851 C C . GLU A 1 110 ? 5.128 -1.420 -16.640 1.00 94.94 110 GLU A C 1
ATOM 853 O O . GLU A 1 110 ? 4.456 -1.603 -15.628 1.00 94.94 110 GLU A O 1
ATOM 858 N N . ARG A 1 111 ? 6.247 -0.684 -16.614 1.00 96.50 111 ARG A N 1
ATOM 859 C CA . ARG A 1 111 ? 6.763 -0.061 -15.385 1.00 96.50 111 ARG A CA 1
ATOM 860 C C . ARG A 1 111 ? 5.787 0.956 -14.805 1.00 96.50 111 ARG A C 1
ATOM 862 O O . ARG A 1 111 ? 5.587 0.962 -13.595 1.00 96.50 111 ARG A O 1
ATOM 869 N N . VAL A 1 112 ? 5.149 1.770 -15.647 1.00 97.06 112 VAL A N 1
ATOM 870 C CA . VAL A 1 112 ? 4.124 2.730 -15.209 1.00 97.06 112 VAL A CA 1
ATOM 871 C C . VAL A 1 112 ? 2.911 2.003 -14.624 1.00 97.06 112 VAL A C 1
ATOM 873 O O . VAL A 1 112 ? 2.438 2.384 -13.554 1.00 97.06 112 VAL A O 1
ATOM 876 N N . ARG A 1 113 ? 2.438 0.920 -15.259 1.00 96.12 113 ARG A N 1
ATOM 877 C CA . ARG A 1 113 ? 1.332 0.107 -14.725 1.00 96.12 113 ARG A CA 1
ATOM 878 C C . ARG A 1 113 ? 1.693 -0.545 -13.395 1.00 96.12 113 ARG A C 1
ATOM 880 O O . ARG A 1 113 ? 0.940 -0.392 -12.438 1.00 96.12 113 ARG A O 1
ATOM 887 N N . ALA A 1 114 ? 2.856 -1.185 -13.307 1.00 96.06 114 ALA A N 1
ATOM 888 C CA . ALA A 1 114 ? 3.337 -1.806 -12.077 1.00 96.06 114 ALA A CA 1
ATOM 889 C C . ALA A 1 114 ? 3.504 -0.783 -10.939 1.00 96.06 114 ALA A C 1
ATOM 891 O O . ALA A 1 114 ? 3.081 -1.041 -9.814 1.00 96.06 114 ALA A O 1
ATOM 892 N N . ALA A 1 115 ? 4.045 0.405 -11.233 1.00 96.31 115 ALA A N 1
ATOM 893 C CA . ALA A 1 115 ? 4.158 1.487 -10.258 1.00 96.31 115 ALA A CA 1
ATOM 894 C C . ALA A 1 115 ? 2.778 1.982 -9.797 1.00 96.31 115 ALA A C 1
ATOM 896 O O . ALA A 1 115 ? 2.548 2.103 -8.598 1.00 96.31 115 ALA A O 1
ATOM 897 N N . SER A 1 116 ? 1.837 2.201 -10.722 1.00 95.12 116 SER A N 1
ATOM 898 C CA . SER A 1 116 ? 0.473 2.621 -10.372 1.00 95.12 116 SER A CA 1
ATOM 899 C C . SER A 1 116 ? -0.276 1.572 -9.541 1.00 95.12 116 SER A C 1
ATOM 901 O O . SER A 1 116 ? -0.959 1.931 -8.585 1.00 95.12 116 SER A O 1
ATOM 903 N N . ALA A 1 117 ? -0.089 0.282 -9.838 1.00 96.50 117 ALA A N 1
ATOM 904 C CA . ALA A 1 117 ? -0.676 -0.815 -9.076 1.00 96.50 117 ALA A CA 1
ATOM 905 C C . ALA A 1 117 ? -0.074 -0.918 -7.665 1.00 96.50 117 ALA A C 1
ATOM 907 O O . ALA A 1 117 ? -0.809 -1.104 -6.702 1.00 96.50 117 ALA A O 1
ATOM 908 N N . SER A 1 118 ? 1.243 -0.736 -7.530 1.00 95.25 118 SER A N 1
ATOM 909 C CA . SER A 1 118 ? 1.932 -0.678 -6.234 1.00 95.25 118 SER A CA 1
ATOM 910 C C . SER A 1 118 ? 1.441 0.490 -5.370 1.00 95.25 118 SER A C 1
ATOM 912 O O . SER A 1 118 ? 1.134 0.304 -4.191 1.00 95.25 118 SER A O 1
ATOM 914 N N . ILE A 1 119 ? 1.296 1.680 -5.963 1.00 96.06 119 ILE A N 1
ATOM 915 C CA . ILE A 1 119 ? 0.778 2.864 -5.267 1.00 96.06 119 ILE A CA 1
ATOM 916 C C . ILE A 1 119 ? -0.665 2.622 -4.810 1.00 96.06 119 ILE A C 1
ATOM 918 O O . ILE A 1 119 ? -0.965 2.847 -3.641 1.00 96.06 119 ILE A O 1
ATOM 922 N N . ALA A 1 120 ? -1.529 2.105 -5.691 1.00 95.81 120 ALA A N 1
ATOM 923 C CA . ALA A 1 120 ? -2.917 1.790 -5.356 1.00 95.81 120 ALA A CA 1
ATOM 924 C C . ALA A 1 120 ? -3.033 0.707 -4.268 1.00 95.81 120 ALA A C 1
ATOM 926 O O . ALA A 1 120 ? -3.847 0.833 -3.357 1.00 95.81 120 ALA A O 1
ATOM 927 N N . ALA A 1 121 ? -2.199 -0.335 -4.314 1.00 95.38 121 ALA A N 1
ATOM 928 C CA . ALA A 1 121 ? -2.179 -1.368 -3.281 1.00 95.38 121 ALA A CA 1
ATOM 929 C C . ALA A 1 121 ? -1.706 -0.809 -1.929 1.00 95.38 121 ALA A C 1
ATOM 931 O O . ALA A 1 121 ? -2.268 -1.143 -0.887 1.00 95.38 121 ALA A O 1
ATOM 932 N N . THR A 1 122 ? -0.706 0.076 -1.940 1.00 96.19 122 THR A N 1
ATOM 933 C CA . THR A 1 122 ? -0.187 0.710 -0.720 1.00 96.19 122 THR A CA 1
ATOM 934 C C . THR A 1 122 ? -1.213 1.663 -0.108 1.00 96.19 122 THR A C 1
ATOM 936 O O . THR A 1 122 ? -1.416 1.629 1.106 1.00 96.19 122 THR A O 1
ATOM 939 N N . SER A 1 123 ? -1.902 2.472 -0.924 1.00 95.56 123 SER A N 1
ATOM 940 C CA . SER A 1 123 ? -2.950 3.371 -0.431 1.00 95.56 123 SER A CA 1
ATOM 941 C C . SER A 1 123 ? -4.112 2.581 0.170 1.00 95.56 123 SER A C 1
ATOM 943 O O . SER A 1 123 ? -4.471 2.829 1.318 1.00 95.56 123 SER A O 1
ATOM 945 N N . GLN A 1 124 ? -4.603 1.549 -0.526 1.00 94.75 124 GLN A N 1
ATOM 946 C CA . GLN A 1 124 ? -5.664 0.670 -0.021 1.00 94.75 124 GLN A CA 1
ATOM 947 C C . GLN A 1 124 ? -5.271 -0.038 1.281 1.00 94.75 124 GLN A C 1
ATOM 949 O O . GLN A 1 124 ? -6.068 -0.088 2.215 1.00 94.75 124 GLN A O 1
ATOM 954 N N . ALA A 1 125 ? -4.039 -0.550 1.381 1.00 94.94 125 ALA A N 1
ATOM 955 C CA . ALA A 1 125 ? -3.551 -1.177 2.607 1.00 94.94 125 ALA A CA 1
ATOM 956 C C . ALA A 1 125 ? -3.468 -0.175 3.771 1.00 94.94 125 ALA A C 1
ATOM 958 O O . ALA A 1 125 ? -3.850 -0.503 4.894 1.00 94.94 125 ALA A O 1
ATOM 959 N N . SER A 1 126 ? -3.010 1.055 3.508 1.00 94.88 126 SER A N 1
ATOM 960 C CA . SER A 1 126 ? -2.926 2.104 4.529 1.00 94.88 126 SER A CA 1
ATOM 961 C C . SER A 1 126 ? -4.303 2.582 5.002 1.00 94.88 126 SER A C 1
ATOM 963 O O . SER A 1 126 ? -4.511 2.735 6.203 1.00 94.88 126 SER A O 1
ATOM 965 N N . GLU A 1 127 ? -5.266 2.736 4.090 1.00 95.12 127 GLU A N 1
ATOM 966 C CA . GLU A 1 127 ? -6.648 3.110 4.408 1.00 95.12 127 GLU A CA 1
ATOM 967 C C . GLU A 1 127 ? -7.348 2.002 5.200 1.00 95.12 127 GLU A C 1
ATOM 969 O O . GLU A 1 127 ? -7.980 2.277 6.219 1.00 95.12 127 GLU A O 1
ATOM 974 N N . ALA A 1 128 ? -7.177 0.739 4.794 1.00 94.44 128 ALA A N 1
ATOM 975 C CA . ALA A 1 128 ? -7.714 -0.405 5.523 1.00 94.44 128 ALA A CA 1
ATOM 976 C C . ALA A 1 128 ? -7.123 -0.505 6.939 1.00 94.44 128 ALA A C 1
ATOM 978 O O . ALA A 1 128 ? -7.862 -0.730 7.898 1.00 94.44 128 ALA A O 1
ATOM 979 N N . ALA A 1 129 ? -5.813 -0.279 7.094 1.00 95.56 129 ALA A N 1
ATOM 980 C CA . ALA A 1 129 ? -5.162 -0.264 8.403 1.00 95.56 129 ALA A CA 1
ATOM 981 C C . ALA A 1 129 ? -5.673 0.885 9.290 1.00 95.56 129 ALA A C 1
ATOM 983 O O . ALA A 1 129 ? -5.948 0.672 10.470 1.00 95.56 129 ALA A O 1
ATOM 984 N N . GLN A 1 130 ? -5.857 2.087 8.731 1.00 94.94 130 GLN A N 1
ATOM 985 C CA . GLN A 1 130 ? -6.421 3.229 9.460 1.00 94.94 130 GLN A CA 1
ATOM 986 C C . GLN A 1 130 ? -7.872 2.981 9.886 1.00 94.94 130 GLN A C 1
ATOM 988 O O . GLN A 1 130 ? -8.230 3.260 11.029 1.00 94.94 130 GLN A O 1
ATOM 993 N N . GLN A 1 131 ? -8.698 2.412 9.003 1.00 94.75 131 GLN A N 1
ATOM 994 C CA . GLN A 1 131 ? -10.080 2.055 9.328 1.00 94.75 131 GLN A CA 1
ATOM 995 C C . GLN A 1 131 ? -10.141 0.988 10.424 1.00 94.75 131 GLN A C 1
ATOM 997 O O . GLN A 1 131 ? -10.905 1.134 11.375 1.00 94.75 131 GLN A O 1
ATOM 1002 N N . GLN A 1 132 ? -9.309 -0.053 10.343 1.00 94.25 132 GLN A N 1
ATOM 1003 C CA . GLN A 1 132 ? -9.242 -1.083 11.381 1.00 94.25 132 GLN A CA 1
ATOM 1004 C C . GLN A 1 132 ? -8.785 -0.509 12.724 1.00 94.25 132 GLN A C 1
ATOM 1006 O O . GLN A 1 132 ? -9.399 -0.814 13.745 1.00 94.25 132 GLN A O 1
ATOM 1011 N N . ALA A 1 133 ? -7.771 0.360 12.731 1.00 95.12 133 ALA A N 1
ATOM 1012 C CA . ALA A 1 133 ? -7.321 1.035 13.945 1.00 95.12 133 ALA A CA 1
ATOM 1013 C C . ALA A 1 133 ? -8.426 1.919 14.550 1.00 95.12 133 ALA A C 1
ATOM 1015 O O . ALA A 1 133 ? -8.637 1.890 15.761 1.00 95.12 133 ALA A O 1
ATOM 1016 N N . ALA A 1 134 ? -9.181 2.648 13.722 1.00 95.50 134 ALA A N 1
ATOM 1017 C CA . ALA A 1 134 ? -10.310 3.458 14.178 1.00 95.50 134 ALA A CA 1
ATOM 1018 C C . ALA A 1 134 ? -11.447 2.598 14.759 1.00 95.50 134 ALA A C 1
ATOM 1020 O O . ALA A 1 134 ? -11.990 2.926 15.815 1.00 95.50 134 ALA A O 1
ATOM 1021 N N . ILE A 1 135 ? -11.772 1.468 14.118 1.00 95.31 135 ILE A N 1
ATOM 1022 C CA . ILE A 1 135 ? -12.774 0.519 14.623 1.00 95.31 135 ILE A CA 1
ATOM 1023 C C . ILE A 1 135 ? -12.320 -0.057 15.969 1.00 95.31 135 ILE A C 1
ATOM 1025 O O . ILE A 1 135 ? -13.094 -0.033 16.924 1.00 95.31 135 ILE A O 1
ATOM 1029 N N . GLN A 1 136 ? -11.068 -0.504 16.085 1.00 94.38 136 GLN A N 1
ATOM 1030 C CA . GLN A 1 136 ? -10.528 -1.038 17.339 1.00 94.38 136 GLN A CA 1
ATOM 1031 C C . GLN A 1 136 ? -10.528 0.009 18.457 1.00 94.38 136 GLN A C 1
ATOM 1033 O O . GLN A 1 136 ? -10.969 -0.289 19.565 1.00 94.38 136 GLN A O 1
ATOM 1038 N N . ALA A 1 137 ? -10.123 1.247 18.161 1.00 94.12 137 ALA A N 1
ATOM 1039 C CA . ALA A 1 137 ? -10.174 2.344 19.122 1.00 94.12 137 ALA A CA 1
ATOM 1040 C C . ALA A 1 137 ? -11.614 2.632 19.583 1.00 94.12 137 ALA A C 1
ATOM 1042 O O . ALA A 1 137 ? -11.855 2.814 20.776 1.00 94.12 137 ALA A O 1
ATOM 1043 N N . SER A 1 138 ? -12.588 2.609 18.663 1.00 92.44 138 SER A N 1
ATOM 1044 C CA . SER A 1 138 ? -14.002 2.804 19.009 1.00 92.44 138 SER A CA 1
ATOM 1045 C C . SER A 1 138 ? -14.556 1.673 19.885 1.00 92.44 138 SER A C 1
ATOM 1047 O O . SER A 1 138 ? -15.261 1.944 20.856 1.00 92.44 138 SER A O 1
ATOM 1049 N N . GLN A 1 139 ? -14.177 0.421 19.607 1.00 91.62 139 GLN A N 1
ATOM 1050 C CA . GLN A 1 139 ? -14.584 -0.739 20.400 1.00 91.62 139 GLN A CA 1
ATOM 1051 C C . GLN A 1 139 ? -13.966 -0.704 21.799 1.00 91.62 139 GLN A C 1
ATOM 1053 O O . GLN A 1 139 ? -14.664 -0.949 22.779 1.00 91.62 139 GLN A O 1
ATOM 1058 N N . GLN A 1 140 ? -12.686 -0.343 21.914 1.00 89.19 140 GLN A N 1
ATOM 1059 C CA . GLN A 1 140 ? -12.027 -0.180 23.211 1.00 89.19 140 GLN A CA 1
ATOM 1060 C C . GLN A 1 140 ? -12.663 0.949 24.030 1.00 89.19 140 GLN A C 1
ATOM 1062 O O . GLN A 1 140 ? -12.894 0.775 25.225 1.00 89.19 140 GLN A O 1
ATOM 1067 N N . ALA A 1 141 ? -13.015 2.073 23.398 1.00 87.12 141 ALA A N 1
ATOM 1068 C CA . ALA A 1 141 ? -13.715 3.167 24.070 1.00 87.12 141 ALA A CA 1
ATOM 1069 C C . ALA A 1 141 ? -15.117 2.753 24.554 1.00 87.12 141 ALA A C 1
ATOM 1071 O O . ALA A 1 141 ? -15.504 3.088 25.671 1.00 87.12 141 ALA A O 1
ATOM 1072 N N . GLN A 1 142 ? -15.861 1.981 23.754 1.00 85.50 142 GLN A N 1
ATOM 1073 C CA . GLN A 1 142 ? -17.168 1.439 24.145 1.00 85.50 142 GLN A CA 1
ATOM 1074 C C . GLN A 1 142 ? -17.050 0.423 25.287 1.00 85.50 142 GLN A C 1
ATOM 1076 O O . GLN A 1 142 ? -17.840 0.469 26.228 1.00 85.50 142 GLN A O 1
ATOM 1081 N N . GLN A 1 143 ? -16.042 -0.453 25.248 1.00 82.06 143 GLN A N 1
ATOM 1082 C CA . GLN A 1 143 ? -15.772 -1.409 26.323 1.00 82.06 143 GLN A CA 1
ATOM 1083 C C . GLN A 1 143 ? -15.391 -0.694 27.624 1.00 82.06 143 GLN A C 1
ATOM 1085 O O . GLN A 1 143 ? -15.950 -1.015 28.671 1.00 82.06 143 GLN A O 1
ATOM 1090 N N . ALA A 1 144 ? -14.529 0.326 27.561 1.00 79.19 144 ALA A N 1
ATOM 1091 C CA . ALA A 1 144 ? -14.186 1.151 28.719 1.00 79.19 144 ALA A CA 1
ATOM 1092 C C . ALA A 1 144 ? -15.415 1.884 29.289 1.00 79.19 144 ALA A C 1
ATOM 1094 O O . ALA A 1 144 ? -15.653 1.829 30.494 1.00 79.19 144 ALA A O 1
ATOM 1095 N N . ALA A 1 145 ? -16.255 2.472 28.428 1.00 75.25 145 ALA A N 1
ATOM 1096 C CA . ALA A 1 145 ? -17.497 3.121 28.849 1.00 75.25 145 ALA A CA 1
ATOM 1097 C C . ALA A 1 145 ? -18.491 2.135 29.491 1.00 75.25 145 ALA A C 1
ATOM 1099 O O . ALA A 1 145 ? -19.155 2.479 30.468 1.00 75.25 145 ALA A O 1
ATOM 1100 N N . SER A 1 146 ? -18.574 0.898 28.988 1.00 72.00 146 SER A N 1
ATOM 1101 C CA . SER A 1 146 ? -19.406 -0.149 29.594 1.00 72.00 146 SER A CA 1
ATOM 1102 C C . SER A 1 146 ? -18.846 -0.659 30.927 1.00 72.00 146 SER A C 1
ATOM 1104 O O . SER A 1 146 ? -19.618 -0.931 31.839 1.00 72.00 146 SER A O 1
ATOM 1106 N N . ALA A 1 147 ? -17.519 -0.705 31.092 1.00 69.69 147 ALA A N 1
ATOM 1107 C CA . ALA A 1 147 ? -16.874 -1.076 32.354 1.00 69.69 147 ALA A CA 1
ATOM 1108 C C . ALA A 1 147 ? -17.062 -0.018 33.461 1.00 69.69 147 ALA A C 1
ATOM 1110 O O . ALA A 1 147 ? -16.884 -0.320 34.637 1.00 69.69 147 ALA A O 1
ATOM 1111 N N . GLN A 1 148 ? -17.439 1.211 33.094 1.00 62.59 148 GLN A N 1
ATOM 1112 C CA . GLN A 1 148 ? -17.773 2.301 34.017 1.00 62.59 148 GLN A CA 1
ATOM 1113 C C . GLN A 1 148 ? -19.280 2.440 34.279 1.00 62.59 148 GLN A C 1
ATOM 1115 O O . GLN A 1 148 ? -19.692 3.408 34.921 1.00 62.59 148 GLN A O 1
ATOM 1120 N N . GLN A 1 149 ? -20.110 1.487 33.835 1.00 64.94 149 GLN A N 1
ATOM 1121 C CA . GLN A 1 149 ? -21.488 1.352 34.316 1.00 64.94 149 GLN A CA 1
ATOM 1122 C C . GLN A 1 149 ? -21.438 0.937 35.796 1.00 64.94 149 GLN A C 1
ATOM 1124 O O . GLN A 1 149 ? -21.508 -0.241 36.133 1.00 64.94 149 GLN A O 1
ATOM 1129 N N . VAL A 1 150 ? -21.238 1.909 36.689 1.00 72.00 150 VAL A N 1
ATOM 1130 C CA . VAL A 1 150 ? -21.336 1.701 38.134 1.00 72.00 150 VAL A CA 1
ATOM 1131 C C . VAL A 1 150 ? -22.797 1.378 38.425 1.00 72.00 150 VAL A C 1
ATOM 1133 O O . VAL A 1 150 ? -23.649 2.264 38.379 1.00 72.00 150 VAL A O 1
ATOM 1136 N N . GLU A 1 151 ? -23.099 0.101 38.661 1.00 81.31 151 GLU A N 1
ATOM 1137 C CA . GLU A 1 151 ? -24.438 -0.311 39.073 1.00 81.31 151 GLU A CA 1
ATOM 1138 C C . GLU A 1 151 ? -24.818 0.423 40.363 1.00 81.31 151 GLU A C 1
ATOM 1140 O O . GLU A 1 151 ? -24.055 0.468 41.331 1.00 81.31 151 GLU A O 1
ATOM 1145 N N . GLN A 1 152 ? -26.008 1.025 40.373 1.00 87.62 152 GLN A N 1
ATOM 1146 C CA . GLN A 1 152 ? -26.515 1.709 41.553 1.00 87.62 152 GLN A CA 1
ATOM 1147 C C . GLN A 1 152 ? -26.741 0.682 42.666 1.00 87.62 152 GLN A C 1
ATOM 1149 O O . GLN A 1 152 ? -27.532 -0.249 42.521 1.00 87.62 152 GLN A O 1
ATOM 1154 N N . MET A 1 153 ? -26.034 0.853 43.778 1.00 93.00 153 MET A N 1
ATOM 1155 C CA . MET A 1 153 ? -26.194 0.012 44.959 1.00 93.00 153 MET A CA 1
ATOM 1156 C C . MET A 1 153 ? -27.450 0.439 45.719 1.00 93.00 153 MET A C 1
ATOM 1158 O O . MET A 1 153 ? -27.647 1.626 45.978 1.00 93.00 153 MET A O 1
ATOM 1162 N N . VAL A 1 154 ? -28.286 -0.528 46.089 1.00 93.88 154 VAL A N 1
ATOM 1163 C CA . VAL A 1 154 ? -29.528 -0.312 46.838 1.00 93.88 154 VAL A CA 1
ATOM 1164 C C . VAL A 1 154 ? -29.518 -1.102 48.138 1.00 93.88 154 VAL A C 1
ATOM 1166 O O . VAL A 1 154 ? -28.877 -2.148 48.256 1.00 93.88 154 VAL A O 1
ATOM 1169 N N . THR A 1 155 ? -30.239 -0.599 49.132 1.00 95.00 155 THR A N 1
ATOM 1170 C CA . THR A 1 155 ? -30.381 -1.240 50.440 1.00 95.00 155 THR A CA 1
ATOM 1171 C C . THR A 1 155 ? -31.678 -2.036 50.478 1.00 95.00 155 THR A C 1
ATOM 1173 O O . THR A 1 155 ? -32.738 -1.536 50.110 1.00 95.00 155 THR A O 1
ATOM 1176 N N . ILE A 1 156 ? -31.621 -3.278 50.944 1.00 94.69 156 ILE A N 1
ATOM 1177 C CA . ILE A 1 156 ? -32.796 -4.122 51.167 1.00 94.69 156 ILE A CA 1
ATOM 1178 C C . ILE A 1 156 ? -32.875 -4.540 52.636 1.00 94.69 156 ILE A C 1
ATOM 1180 O O . ILE A 1 156 ? -31.871 -4.553 53.350 1.00 94.69 156 ILE A O 1
ATOM 1184 N N . ALA A 1 157 ? -34.067 -4.934 53.075 1.00 93.56 157 ALA A N 1
ATOM 1185 C CA . ALA A 1 157 ? -34.300 -5.535 54.385 1.00 93.56 157 ALA A CA 1
ATOM 1186 C C . ALA A 1 157 ? -34.924 -6.933 54.210 1.00 93.56 157 ALA A C 1
ATOM 1188 O O . ALA A 1 157 ? -36.154 -7.045 54.166 1.00 93.56 157 ALA A O 1
ATOM 1189 N N . PRO A 1 158 ? -34.110 -8.008 54.119 1.00 88.44 158 PRO A N 1
ATOM 1190 C CA . PRO A 1 158 ? -34.580 -9.349 53.746 1.00 88.44 158 PRO A CA 1
ATOM 1191 C C . PRO A 1 158 ? -35.678 -9.902 54.665 1.00 88.44 158 PRO A C 1
ATOM 1193 O O . PRO A 1 158 ? -36.578 -10.606 54.213 1.00 88.44 158 PRO A O 1
ATOM 1196 N N . ASN A 1 159 ? -35.619 -9.548 55.952 1.00 88.62 159 ASN A N 1
ATOM 1197 C CA . ASN A 1 159 ? -36.542 -10.025 56.985 1.00 88.62 159 ASN A CA 1
ATOM 1198 C C . ASN A 1 159 ? -37.800 -9.150 57.138 1.00 88.62 159 ASN A C 1
ATOM 1200 O O . ASN A 1 159 ? -38.701 -9.515 57.890 1.00 88.62 159 ASN A O 1
ATOM 1204 N N . SER A 1 160 ? -37.865 -8.003 56.453 1.00 87.00 160 SER A N 1
ATOM 1205 C CA . SER A 1 160 ? -38.941 -7.010 56.613 1.00 87.00 160 SER A CA 1
ATOM 1206 C C . SER A 1 160 ? -39.816 -6.844 55.367 1.00 87.00 160 SER A C 1
ATOM 1208 O O . SER A 1 160 ? -40.851 -6.183 55.443 1.00 87.00 160 SER A O 1
ATOM 1210 N N . GLY A 1 161 ? -39.433 -7.428 54.224 1.00 88.06 161 GLY A N 1
ATOM 1211 C CA . GLY A 1 161 ? -40.247 -7.434 53.007 1.00 88.06 161 GLY A CA 1
ATOM 1212 C C . GLY A 1 161 ? -39.445 -7.552 51.707 1.00 88.06 161 GLY A C 1
ATOM 1213 O O . GLY A 1 161 ? -38.248 -7.820 51.710 1.00 88.06 161 GLY A O 1
ATOM 1214 N N . LYS A 1 162 ? -40.127 -7.331 50.575 1.00 92.19 162 LYS A N 1
ATOM 1215 C CA . LYS A 1 162 ? -39.561 -7.350 49.209 1.00 92.19 162 LYS A CA 1
ATOM 1216 C C . LYS A 1 162 ? -39.469 -5.950 48.602 1.00 92.19 162 LYS A C 1
ATOM 1218 O O . LYS A 1 162 ? -39.900 -5.702 47.475 1.00 92.19 162 LYS A O 1
ATOM 1223 N N . LYS A 1 163 ? -38.952 -5.014 49.396 1.00 93.50 163 LYS A N 1
ATOM 1224 C CA . LYS A 1 163 ? -38.753 -3.617 49.010 1.00 93.50 163 LYS A CA 1
ATOM 1225 C C . LYS A 1 163 ? -37.259 -3.291 48.983 1.00 93.50 163 LYS A C 1
AT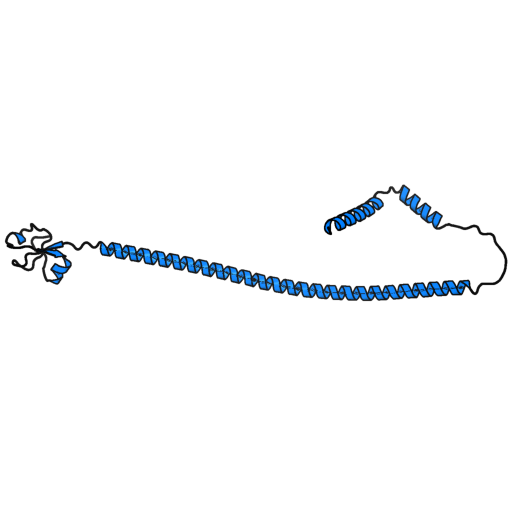OM 1227 O O . LYS A 1 163 ? -36.550 -3.683 49.910 1.00 93.50 163 LYS A O 1
ATOM 1232 N N . TYR A 1 164 ? -36.794 -2.629 47.928 1.00 94.62 164 TYR A N 1
ATOM 1233 C CA . TYR A 1 164 ? -35.462 -2.026 47.888 1.00 94.62 164 TYR A CA 1
ATOM 1234 C C . TYR A 1 164 ? -35.563 -0.518 48.102 1.00 94.62 164 TYR A C 1
ATOM 1236 O O . TYR A 1 164 ? -36.596 0.094 47.817 1.00 94.62 164 TYR A O 1
ATOM 1244 N N . HIS A 1 165 ? -34.481 0.042 48.629 1.00 94.25 165 HIS A N 1
ATOM 1245 C CA . HIS A 1 165 ? -34.367 1.427 49.047 1.00 94.25 165 HIS A CA 1
ATOM 1246 C C . HIS A 1 165 ? -33.121 2.059 48.425 1.00 94.25 165 HIS A C 1
ATOM 1248 O O . HIS A 1 165 ? -32.025 1.495 48.511 1.00 94.25 165 HIS A O 1
ATOM 1254 N N . LEU A 1 166 ? -33.292 3.213 47.791 1.00 92.94 166 LEU A N 1
ATOM 1255 C CA . LEU A 1 166 ? -32.220 4.043 47.253 1.00 92.94 166 LEU A CA 1
ATOM 1256 C C . LEU A 1 166 ? -31.495 4.792 48.380 1.00 92.94 166 LEU A C 1
ATOM 1258 O O . LEU A 1 166 ? -30.278 4.960 48.305 1.00 92.94 166 LEU A O 1
ATOM 1262 N N . ASP A 1 167 ? -32.217 5.189 49.436 1.00 91.19 167 ASP A N 1
ATOM 1263 C CA . ASP A 1 167 ? -31.650 5.830 50.626 1.00 91.19 167 ASP A CA 1
ATOM 1264 C C . ASP A 1 167 ? -31.573 4.830 51.801 1.00 91.19 167 ASP A C 1
ATOM 1266 O O . ASP A 1 167 ? -32.600 4.285 52.227 1.00 91.19 167 ASP A O 1
ATOM 1270 N N . PRO A 1 168 ? -30.384 4.602 52.395 1.00 89.31 168 PRO A N 1
ATOM 1271 C CA . PRO A 1 168 ? -30.234 3.798 53.610 1.00 89.31 168 PRO A CA 1
ATOM 1272 C C . PRO A 1 168 ? -31.091 4.265 54.802 1.00 89.31 168 PRO A C 1
ATOM 1274 O O . PRO A 1 168 ? -31.372 3.467 55.695 1.00 89.31 168 PRO A O 1
ATOM 1277 N N . ASN A 1 169 ? -31.512 5.534 54.828 1.00 90.19 169 ASN A N 1
ATOM 1278 C CA . ASN A 1 169 ? -32.301 6.142 55.905 1.00 90.19 169 ASN A CA 1
ATOM 1279 C C . ASN A 1 169 ? -33.797 6.264 55.577 1.00 90.19 169 ASN A C 1
ATOM 1281 O O . ASN A 1 169 ? -34.530 6.982 56.263 1.00 90.19 169 ASN A O 1
ATOM 1285 N N . CYS A 1 170 ? -34.273 5.573 54.538 1.00 91.62 170 CYS A N 1
ATOM 1286 C CA . CYS A 1 170 ? -35.675 5.612 54.146 1.00 91.62 170 CYS A CA 1
ATOM 1287 C C . CYS A 1 170 ? -36.611 5.298 55.326 1.00 91.62 170 CYS A C 1
ATOM 1289 O O . CYS A 1 170 ? -36.411 4.344 56.083 1.00 91.62 170 CYS A O 1
ATOM 1291 N N . ARG A 1 171 ? -37.724 6.035 55.435 1.00 91.19 171 ARG A N 1
ATOM 1292 C CA . ARG A 1 171 ? -38.760 5.811 56.461 1.00 91.19 171 ARG A CA 1
ATOM 1293 C C . ARG A 1 171 ? -39.253 4.359 56.501 1.00 91.19 171 ARG A C 1
ATOM 1295 O O . ARG A 1 171 ? -39.582 3.853 57.577 1.00 91.19 171 ARG A O 1
ATOM 1302 N N . GLY A 1 172 ? -39.286 3.681 55.351 1.00 88.12 172 GLY A N 1
ATOM 1303 C CA . GLY A 1 172 ? -39.661 2.269 55.246 1.00 88.12 172 GLY A CA 1
ATOM 1304 C C . GLY A 1 172 ? -38.698 1.302 55.953 1.00 88.12 172 GLY A C 1
ATOM 1305 O O . GLY A 1 172 ? -39.134 0.233 56.373 1.00 88.12 172 GLY A O 1
ATOM 1306 N N . LEU A 1 173 ? -37.437 1.695 56.165 1.00 89.81 173 LEU A N 1
ATOM 1307 C CA . LEU A 1 173 ? -36.411 0.902 56.854 1.00 89.81 173 LEU A CA 1
ATOM 1308 C C . LEU A 1 173 ? -36.417 1.082 58.379 1.00 89.81 173 LEU A C 1
ATOM 1310 O O . LEU A 1 173 ? -35.808 0.283 59.079 1.00 89.81 173 LEU A O 1
ATOM 1314 N N . SER A 1 174 ? -37.153 2.059 58.919 1.00 88.19 174 SER A N 1
ATOM 1315 C CA . SER A 1 174 ? -37.184 2.364 60.366 1.00 88.19 174 SER A CA 1
ATOM 1316 C C . SER A 1 174 ? -37.582 1.192 61.276 1.00 88.19 174 SER A C 1
ATOM 1318 O O . SER A 1 174 ? -37.262 1.193 62.460 1.00 88.19 174 SER A O 1
ATOM 1320 N N . ARG A 1 175 ? -38.296 0.196 60.735 1.00 85.12 175 ARG A N 1
ATOM 1321 C CA . ARG A 1 175 ? -38.734 -1.017 61.449 1.00 85.12 175 ARG A CA 1
ATOM 1322 C C . ARG A 1 175 ? -37.921 -2.263 61.087 1.00 85.12 175 ARG A C 1
ATOM 1324 O O . ARG A 1 175 ? -38.253 -3.354 61.541 1.00 85.12 175 ARG A O 1
ATOM 1331 N N . ALA A 1 176 ? -36.908 -2.132 60.232 1.00 86.12 176 ALA A N 1
ATOM 1332 C CA . ALA A 1 176 ? -36.086 -3.256 59.823 1.00 86.12 176 ALA A CA 1
ATOM 1333 C C . ALA A 1 176 ? -35.030 -3.582 60.882 1.00 86.12 176 ALA A C 1
ATOM 1335 O O . ALA A 1 176 ? -34.270 -2.720 61.305 1.00 86.12 176 ALA A O 1
ATOM 1336 N N . ASN A 1 177 ? -34.960 -4.856 61.267 1.00 84.81 177 ASN A N 1
ATOM 1337 C CA . ASN A 1 177 ? -33.970 -5.341 62.233 1.00 84.81 177 ASN A CA 1
ATOM 1338 C C . ASN A 1 177 ? -32.603 -5.637 61.586 1.00 84.81 177 ASN A C 1
ATOM 1340 O O . ASN A 1 177 ? -31.615 -5.819 62.288 1.00 84.81 177 ASN A O 1
ATOM 1344 N N . SER A 1 178 ? -32.547 -5.746 60.254 1.00 88.44 178 SER A N 1
ATOM 1345 C CA . SER A 1 178 ? -31.330 -6.037 59.493 1.00 88.44 178 SER A CA 1
ATOM 1346 C C . SER A 1 178 ? -31.464 -5.521 58.061 1.00 88.44 178 SER A C 1
ATOM 1348 O O . SER A 1 178 ? -32.528 -5.664 57.448 1.00 88.44 178 SER A O 1
ATOM 1350 N N . THR A 1 179 ? -30.386 -4.932 57.545 1.00 92.38 179 THR A N 1
ATOM 1351 C CA . THR A 1 179 ? -30.287 -4.397 56.187 1.00 92.38 179 THR A CA 1
ATOM 1352 C C . THR A 1 179 ? -29.036 -4.922 55.489 1.00 92.38 179 THR A C 1
ATOM 1354 O O . THR A 1 179 ? -28.023 -5.210 56.127 1.00 92.38 179 THR A O 1
ATOM 1357 N N . THR A 1 180 ? -29.115 -5.066 54.169 1.00 93.12 180 THR A N 1
ATOM 1358 C CA . THR A 1 180 ? -27.998 -5.493 53.316 1.00 93.12 180 THR A CA 1
ATOM 1359 C C . THR A 1 180 ? -27.997 -4.687 52.026 1.00 93.12 180 THR A C 1
ATOM 1361 O O . THR A 1 180 ? -29.064 -4.384 51.493 1.00 93.12 180 THR A O 1
ATOM 1364 N N . THR A 1 181 ? -26.819 -4.363 51.501 1.00 94.81 181 THR A N 1
ATOM 1365 C CA . THR A 1 181 ? -26.671 -3.611 50.247 1.00 94.81 181 THR A CA 1
ATOM 1366 C C . THR A 1 181 ? -26.335 -4.558 49.096 1.00 94.81 181 THR A C 1
ATOM 1368 O O . THR A 1 181 ? -25.467 -5.416 49.242 1.00 94.81 181 THR A O 1
ATOM 1371 N N . MET A 1 182 ? -27.010 -4.404 47.957 1.00 93.94 182 MET A N 1
ATOM 1372 C CA . MET A 1 182 ? -26.776 -5.177 46.730 1.00 93.94 182 MET A CA 1
ATOM 1373 C C . MET A 1 182 ? -27.028 -4.302 45.490 1.00 93.94 182 MET A C 1
ATOM 1375 O O . MET A 1 182 ? -27.686 -3.267 45.618 1.00 93.94 182 MET A O 1
ATOM 1379 N N . PRO A 1 183 ? -26.519 -4.658 44.299 1.00 94.38 183 PRO A N 1
ATOM 1380 C CA . PRO A 1 183 ? -26.799 -3.895 43.086 1.00 94.38 183 PRO A CA 1
ATOM 1381 C C . PRO A 1 183 ? -28.293 -3.916 42.729 1.00 94.38 183 PRO A C 1
ATOM 1383 O O . PRO A 1 183 ? -28.987 -4.915 42.935 1.00 94.38 183 PRO A O 1
ATOM 1386 N N . LEU A 1 184 ? -28.794 -2.804 42.176 1.00 93.62 184 LEU A N 1
ATOM 1387 C CA . LEU A 1 184 ? -30.194 -2.633 41.766 1.00 93.62 184 LEU A CA 1
ATOM 1388 C C . LEU A 1 184 ? -30.667 -3.766 40.842 1.00 93.62 184 LEU A C 1
ATOM 1390 O O . LEU A 1 184 ? -31.776 -4.272 41.013 1.00 93.62 184 LEU A O 1
ATOM 1394 N N . SER A 1 185 ? -29.821 -4.178 39.895 1.00 92.62 185 SER A N 1
ATOM 1395 C CA . SER A 1 185 ? -30.096 -5.262 38.944 1.00 92.62 185 SER A CA 1
ATOM 1396 C C . SER A 1 185 ? -30.362 -6.591 39.659 1.00 92.62 185 SER A C 1
ATOM 1398 O O . SER A 1 185 ? -31.342 -7.272 39.353 1.00 92.62 185 SER A O 1
ATOM 1400 N N . GLN A 1 186 ? -29.555 -6.925 40.669 1.00 93.62 186 GLN A N 1
ATOM 1401 C CA . GLN A 1 186 ? -29.748 -8.111 41.502 1.00 93.62 186 GLN A CA 1
ATOM 1402 C C . GLN A 1 186 ? -31.020 -8.006 42.352 1.00 93.62 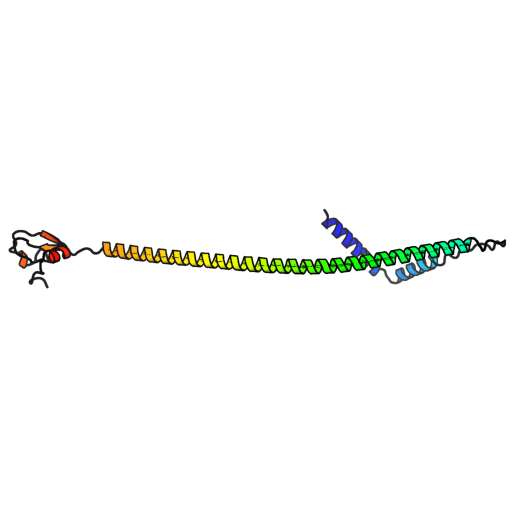186 GLN A C 1
ATOM 1404 O O . GLN A 1 186 ? -31.797 -8.958 42.397 1.00 93.62 186 GLN A O 1
ATOM 1409 N N . ALA A 1 187 ? -31.286 -6.851 42.970 1.00 94.56 187 ALA A N 1
ATOM 1410 C CA . ALA A 1 187 ? -32.505 -6.650 43.756 1.00 94.56 187 ALA A CA 1
ATOM 1411 C C . ALA A 1 187 ? -33.771 -6.837 42.897 1.00 94.56 187 ALA A C 1
ATOM 1413 O O . ALA A 1 187 ? -34.717 -7.510 43.310 1.00 94.56 187 ALA A O 1
ATOM 1414 N N . GLN A 1 188 ? -33.782 -6.300 41.675 1.00 93.19 188 GLN A N 1
ATOM 1415 C CA . GLN A 1 188 ? -34.887 -6.487 40.732 1.00 93.19 188 GLN A CA 1
ATOM 1416 C C . GLN A 1 188 ? -35.013 -7.949 40.274 1.00 93.19 188 GLN A C 1
ATOM 1418 O O . GLN A 1 188 ? -36.127 -8.471 40.221 1.00 93.19 188 GLN A O 1
ATOM 1423 N N . ALA A 1 189 ? -33.894 -8.634 40.008 1.00 94.69 189 ALA A N 1
ATOM 1424 C CA . ALA A 1 189 ? -33.882 -10.053 39.637 1.00 94.69 189 ALA A CA 1
ATOM 1425 C C . ALA A 1 189 ? -34.410 -10.967 40.759 1.00 94.69 189 ALA A C 1
ATOM 1427 O O . ALA A 1 189 ? -35.101 -11.948 40.488 1.00 94.69 189 ALA A O 1
ATOM 1428 N N . GLU A 1 190 ? -34.143 -10.621 42.021 1.00 94.38 190 GLU A N 1
ATOM 1429 C CA . GLU A 1 190 ? -34.680 -11.311 43.201 1.00 94.38 190 GLU A CA 1
ATOM 1430 C C . GLU A 1 190 ? -36.141 -10.919 43.530 1.00 94.38 190 GLU A C 1
ATOM 1432 O O . GLU A 1 190 ? -36.722 -11.420 44.500 1.00 94.38 190 GLU A O 1
ATOM 1437 N N . GLY A 1 191 ? -36.758 -10.042 42.728 1.00 94.94 191 GLY A N 1
ATOM 1438 C CA . GLY A 1 191 ? -38.165 -9.649 42.841 1.00 94.94 191 GLY A CA 1
ATOM 1439 C C . GLY A 1 191 ? -38.449 -8.540 43.858 1.00 94.94 191 GLY A C 1
ATOM 1440 O O . GLY A 1 191 ? -39.601 -8.360 44.263 1.00 94.94 191 GLY A O 1
ATOM 1441 N N . TYR A 1 192 ? -37.432 -7.794 44.297 1.00 94.94 192 TYR A N 1
ATOM 1442 C CA . TYR A 1 192 ? -37.644 -6.608 45.123 1.00 94.94 192 TYR A CA 1
ATOM 1443 C C . TYR A 1 192 ? -38.204 -5.462 44.273 1.00 94.94 192 TYR A C 1
ATOM 1445 O O . TYR A 1 192 ? -37.805 -5.240 43.132 1.00 94.94 192 TYR A O 1
ATOM 1453 N N . THR A 1 193 ? -39.125 -4.697 44.852 1.00 94.81 193 THR A N 1
ATOM 1454 C CA . THR A 1 193 ? -39.752 -3.527 44.213 1.00 94.81 193 THR A CA 1
ATOM 1455 C C . THR A 1 193 ? -39.367 -2.243 44.939 1.00 94.81 193 THR A C 1
ATOM 1457 O O . THR A 1 193 ? -39.010 -2.295 46.113 1.00 94.81 193 THR A O 1
ATOM 1460 N N . LEU A 1 194 ? -39.465 -1.083 44.287 1.00 94.69 194 LEU A N 1
ATOM 1461 C CA . LEU A 1 194 ? -39.158 0.193 44.938 1.00 94.69 194 LEU A CA 1
ATOM 1462 C C . LEU A 1 194 ? -40.059 0.426 46.167 1.00 94.69 194 LEU A C 1
ATOM 1464 O O . LEU A 1 194 ? -41.253 0.071 46.191 1.00 94.69 194 LEU A O 1
ATOM 1468 N N . CYS A 1 195 ? -39.469 0.998 47.214 1.00 92.75 195 CYS A N 1
ATOM 1469 C CA . CYS A 1 195 ? -40.192 1.500 48.371 1.00 92.75 195 CYS A CA 1
ATOM 1470 C C . CYS A 1 195 ? -41.137 2.635 47.970 1.00 92.75 195 CYS A C 1
ATOM 1472 O O . CYS A 1 195 ? -40.694 3.644 47.456 1.00 92.75 195 CYS A O 1
ATOM 1474 N N . GLY A 1 196 ? -42.432 2.526 48.281 1.00 89.81 196 GLY A N 1
ATOM 1475 C CA . GLY A 1 196 ? -43.409 3.584 47.966 1.00 89.81 196 GLY A CA 1
ATOM 1476 C C . GLY A 1 196 ? -43.265 4.871 48.791 1.00 89.81 196 GLY A C 1
ATOM 1477 O O . GLY A 1 196 ? -44.159 5.702 48.761 1.00 89.81 196 GLY A O 1
ATOM 1478 N N . TRP A 1 197 ? -42.200 4.991 49.587 1.00 87.19 197 TRP A N 1
ATOM 1479 C CA . TRP A 1 197 ? -41.817 6.217 50.296 1.00 87.19 197 TRP A CA 1
ATOM 1480 C C . TRP A 1 197 ? -40.642 6.931 49.616 1.00 87.19 197 TRP A C 1
ATOM 1482 O O . TRP A 1 197 ? -40.167 7.933 50.143 1.00 87.19 197 TRP A O 1
ATOM 1492 N N . GLU A 1 198 ? -40.139 6.376 48.515 1.00 80.50 198 GLU A N 1
ATOM 1493 C CA . GLU A 1 198 ? -39.071 6.939 47.701 1.00 80.50 198 GLU A CA 1
ATOM 1494 C C . GLU A 1 198 ? -39.672 7.285 46.336 1.00 80.50 198 GLU A C 1
ATOM 1496 O O . GLU A 1 198 ? -40.076 6.381 45.602 1.00 80.50 198 GLU A O 1
ATOM 1501 N N . ASP A 1 199 ? -39.782 8.586 46.061 1.00 64.25 199 ASP A N 1
ATOM 1502 C CA . ASP A 1 199 ? -40.186 9.163 44.772 1.00 64.25 199 ASP A CA 1
ATOM 1503 C C . ASP A 1 199 ? -38.947 9.648 44.004 1.00 64.25 199 ASP A C 1
ATOM 1505 O O . ASP A 1 199 ? -38.063 10.270 44.646 1.00 64.25 199 ASP A O 1
#

Radius of gyration: 59.23 Å; chains: 1; bounding box: 112×50×149 Å

pLDDT: mean 80.32, std 16.16, range [43.12, 97.06]

Sequence (199 aa):
MSYLFLAFLGSALISLLFFNRQRPRKWRRVLIIIIALIGLGGSLMPVAAANSKKTSQHQVDVRENKAARANSSALKKQLATKKTEASQLTKQVASQSRLVKKQQKASESERVRAASASIAATSQASEAAQQQAAIQASQQAQQAASAQQVEQMVTIAPNSGKKYHLDPNCRGLSRANSTTTMPLSQAQAEGYTLCGWED

Organism: NCBI:txid1293592